Protein AF-Q6XUU7-F1 (afdb_monomer)

Solvent-accessible surface area (backbone atoms only — not comparable to full-atom values): 10616 Å² total; per-residue (Å²): 113,72,69,61,53,49,52,31,53,51,51,41,51,53,50,50,49,30,77,72,66,34,57,84,73,72,49,63,96,80,58,81,48,71,67,54,47,45,47,76,58,44,48,40,44,94,90,44,80,38,60,42,69,62,40,44,70,66,33,50,70,69,59,21,52,52,49,45,62,58,35,69,44,58,76,96,66,56,86,62,79,78,87,68,52,73,66,57,47,46,52,19,32,38,43,37,53,48,54,53,50,52,34,41,74,69,64,74,36,52,76,66,55,53,50,49,30,53,50,46,44,43,71,72,34,54,45,45,38,46,40,37,39,24,34,43,39,24,40,53,78,74,54,57,79,90,61,39,62,63,54,50,50,55,48,50,58,69,66,48,83,74,53,76,65,60,46,72,74,36,87,63,39,67,61,52,48,66,52,41,49,61,50,49,62,61,40,105

Secondary structure (DSSP, 8-state):
-HHHHHHHHHHHHHHHHHHHH-HHHHS-TT--SHHHHHHHHT--BTTB---HHHHHTT--HHHHHHHHHHHSS-GGG--S---S-HHHHHHHHHHHHHHHHHHHHTTSS-HHHHHHHHHHHHHH-HHHHHHHHHHHHHHHTTS-GGGSHHHHHHHHHHHSPPPHHHHHHSTTHHHHHHHHHHHHHHH-

Sequence (188 aa):
VTRSTLFDVSFLMLTSIVQTYGSDVVLSDRGDSFFEKWVRECMVERNKLKNPRQILALCDDSMVDELLLSLSKPEAAQLKPCTLSWQETCLNLPGVLHHVLIAWEQETLSSADVKSILDNIKRRLFSFSVCATSFLCAYMYSVRETELLKPLNMIQQFLAPLTSEELSSQEYAKERLALSYPIIRKMQ

Organism: Drosophila subobscura (NCBI:txid7241)

InterPro domains:
  IPR021429 Mediator complex, subunit Med24, [PF11277] (2-188)
  IPR021429 Mediator complex, subunit Med24, [PTHR12898] (2-188)

Nearest PDB structures (foldseek):
  7enc-assembly1_x  TM=8.793E-01  e=3.016E-08  Homo sapiens
  7enj-assembly1_X  TM=8.793E-01  e=3.016E-08  Homo sapiens
  2xm1-assembly1_A  TM=2.593E-01  e=8.337E-01  Bacteroides thetaiotaomicron VPI-5482
  2x0h-assembly1_A  TM=2.671E-01  e=1.959E+00  Bacteroides thetaiotaomicron VPI-5482
  8xma-assembly1_A  TM=2.074E-01  e=1.782E+00  Homo sapiens

pLDDT: mean 92.26, std 8.54, range [51.66, 98.56]

Structure (mmCIF, N/CA/C/O backbone):
data_AF-Q6XUU7-F1
#
_entry.id   AF-Q6XUU7-F1
#
loop_
_atom_site.group_PDB
_atom_site.id
_atom_site.type_symbol
_atom_site.label_atom_id
_atom_site.label_alt_id
_atom_site.label_comp_id
_atom_site.label_asym_id
_atom_site.label_entity_id
_atom_site.label_seq_id
_atom_site.pdbx_PDB_ins_code
_atom_site.Cartn_x
_atom_site.Cartn_y
_atom_site.Cartn_z
_atom_site.occupancy
_atom_site.B_iso_or_equiv
_atom_site.auth_seq_id
_atom_site.auth_comp_id
_atom_site.auth_asym_id
_atom_site.auth_atom_id
_atom_site.pdbx_PDB_model_num
ATOM 1 N N . VAL A 1 1 ? 19.294 5.899 6.842 1.00 57.59 1 VAL A N 1
ATOM 2 C CA . VAL A 1 1 ? 18.563 6.946 6.092 1.00 57.59 1 VAL A CA 1
ATOM 3 C C . VAL A 1 1 ? 18.716 6.761 4.580 1.00 57.59 1 VAL A C 1
ATOM 5 O O . VAL A 1 1 ? 17.729 6.477 3.926 1.00 57.59 1 VAL A O 1
ATOM 8 N N . THR A 1 2 ? 19.926 6.742 4.010 1.00 79.50 2 THR A N 1
ATOM 9 C CA . THR A 1 2 ? 20.117 6.670 2.540 1.00 79.50 2 THR A CA 1
ATOM 10 C C . THR A 1 2 ? 19.516 5.430 1.853 1.00 79.50 2 THR A C 1
ATOM 12 O O . THR A 1 2 ? 18.960 5.534 0.764 1.00 79.50 2 THR A O 1
ATOM 15 N N . ARG A 1 3 ? 19.579 4.245 2.482 1.00 86.38 3 ARG A N 1
ATOM 16 C CA . ARG A 1 3 ? 19.067 2.996 1.877 1.00 86.38 3 ARG A CA 1
ATOM 17 C C . ARG A 1 3 ? 17.537 2.959 1.753 1.00 86.38 3 ARG A C 1
ATOM 19 O O . ARG A 1 3 ? 17.043 2.431 0.764 1.00 86.38 3 ARG A O 1
ATOM 26 N N . SER A 1 4 ? 16.806 3.507 2.728 1.00 88.44 4 SER A N 1
ATOM 27 C CA . SER A 1 4 ? 15.335 3.541 2.703 1.00 88.44 4 SER A CA 1
ATOM 28 C C . SER A 1 4 ? 14.829 4.521 1.653 1.00 88.44 4 SER A C 1
ATOM 30 O O . SER A 1 4 ? 13.941 4.178 0.882 1.00 88.44 4 SER A O 1
ATOM 32 N N . THR A 1 5 ? 15.453 5.700 1.559 1.00 90.69 5 THR A N 1
ATOM 33 C CA . THR A 1 5 ? 15.150 6.687 0.513 1.00 90.69 5 THR A CA 1
ATOM 34 C C . THR A 1 5 ? 15.426 6.118 -0.880 1.00 90.69 5 THR A C 1
ATOM 36 O O . THR A 1 5 ? 14.601 6.277 -1.776 1.00 90.69 5 THR A O 1
ATOM 39 N N . LEU A 1 6 ? 16.545 5.403 -1.063 1.00 93.00 6 LEU A N 1
ATOM 40 C CA . LEU A 1 6 ? 16.879 4.766 -2.340 1.00 93.00 6 LEU A CA 1
ATOM 41 C C . LEU A 1 6 ? 15.850 3.705 -2.745 1.00 93.00 6 LEU A C 1
ATOM 43 O O . LEU A 1 6 ? 15.419 3.701 -3.898 1.00 93.00 6 LEU A O 1
ATOM 47 N N . PHE A 1 7 ? 15.450 2.827 -1.818 1.00 94.62 7 PHE A N 1
ATOM 48 C CA . PHE A 1 7 ? 14.381 1.860 -2.076 1.00 94.62 7 PHE A CA 1
ATOM 49 C C . PHE A 1 7 ? 13.093 2.576 -2.487 1.00 94.62 7 PHE A C 1
ATOM 51 O O . PHE A 1 7 ? 12.513 2.233 -3.513 1.00 94.62 7 PHE A O 1
ATOM 58 N N . ASP A 1 8 ? 12.695 3.605 -1.734 1.00 95.06 8 ASP A N 1
ATOM 59 C CA . ASP A 1 8 ? 11.448 4.323 -1.973 1.00 95.06 8 ASP A CA 1
ATOM 60 C C . ASP A 1 8 ? 11.408 4.966 -3.358 1.00 95.06 8 ASP A C 1
ATOM 62 O O . ASP A 1 8 ? 10.506 4.700 -4.147 1.00 95.06 8 ASP A O 1
ATOM 66 N N . VAL A 1 9 ? 12.422 5.768 -3.687 1.00 95.50 9 VAL A N 1
ATOM 67 C CA . VAL A 1 9 ? 12.500 6.462 -4.978 1.00 95.50 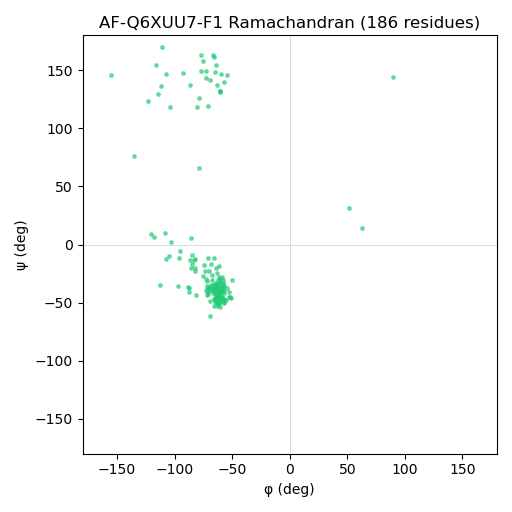9 VAL A CA 1
ATOM 68 C C . VAL A 1 9 ? 12.578 5.459 -6.128 1.00 95.50 9 VAL A C 1
ATOM 70 O O . VAL A 1 9 ? 11.864 5.622 -7.114 1.00 95.50 9 VAL A O 1
ATOM 73 N N . SER A 1 10 ? 13.380 4.397 -5.996 1.00 96.31 10 SER A N 1
ATOM 74 C CA . SER A 1 10 ? 13.508 3.374 -7.044 1.00 96.31 10 SER A CA 1
ATOM 75 C C . SER A 1 10 ? 12.181 2.658 -7.290 1.00 96.31 10 SER A C 1
ATOM 77 O O . SER A 1 10 ? 11.767 2.501 -8.437 1.00 96.31 10 SER A O 1
ATOM 79 N N . PHE A 1 11 ? 11.479 2.276 -6.220 1.00 97.81 11 PHE A N 1
ATOM 80 C CA . PHE A 1 11 ? 10.174 1.629 -6.310 1.00 97.81 11 PHE A CA 1
ATOM 81 C C . PHE A 1 11 ? 9.137 2.544 -6.973 1.00 97.81 11 PHE A C 1
ATOM 83 O O . PHE A 1 11 ? 8.420 2.117 -7.881 1.00 97.81 11 PHE A O 1
ATOM 90 N N . LEU A 1 12 ? 9.073 3.814 -6.560 1.00 97.75 12 LEU A N 1
ATOM 91 C CA . LEU A 1 12 ? 8.154 4.800 -7.135 1.00 97.75 12 LEU A CA 1
ATOM 92 C C . LEU A 1 12 ? 8.452 5.052 -8.618 1.00 97.75 12 LEU A C 1
ATOM 94 O O . LEU A 1 12 ? 7.533 5.063 -9.435 1.00 97.75 12 LEU A O 1
ATOM 98 N N . MET A 1 13 ? 9.725 5.206 -8.987 1.00 97.81 13 MET A N 1
ATOM 99 C CA . MET A 1 13 ? 10.126 5.395 -10.381 1.00 97.81 13 MET A CA 1
ATOM 100 C C . MET A 1 13 ? 9.742 4.197 -11.248 1.00 97.81 13 MET A C 1
ATOM 102 O O . MET A 1 13 ? 9.105 4.384 -12.284 1.00 97.81 13 MET A O 1
ATOM 106 N N . LEU A 1 14 ? 10.071 2.976 -10.819 1.00 97.38 14 LEU A N 1
ATOM 107 C CA . LEU A 1 14 ? 9.719 1.764 -11.560 1.00 97.38 14 LEU A CA 1
ATOM 108 C C . LEU A 1 14 ? 8.199 1.607 -11.688 1.00 97.38 14 LEU A C 1
ATOM 110 O O . LEU A 1 14 ? 7.707 1.315 -12.775 1.00 97.38 14 LEU A O 1
ATOM 114 N N . THR A 1 15 ? 7.442 1.879 -10.620 1.00 97.62 15 THR A N 1
ATOM 115 C CA . THR A 1 15 ? 5.971 1.834 -10.660 1.00 97.62 15 THR A CA 1
ATOM 116 C C . THR A 1 15 ? 5.413 2.851 -11.656 1.00 97.62 15 THR A C 1
ATOM 118 O O . THR A 1 15 ? 4.537 2.519 -12.451 1.00 97.62 15 THR A O 1
ATOM 121 N N . SER A 1 16 ? 5.946 4.076 -11.672 1.00 96.69 16 SER A N 1
ATOM 122 C CA . SER A 1 16 ? 5.544 5.119 -12.625 1.00 96.69 16 SER A CA 1
ATOM 123 C C . SER A 1 16 ? 5.835 4.725 -14.080 1.00 96.69 16 SER A C 1
ATOM 125 O O . SER A 1 16 ? 4.999 4.944 -14.962 1.00 96.69 16 SER A O 1
ATOM 127 N N . ILE A 1 17 ? 6.988 4.094 -14.335 1.00 96.88 17 ILE A N 1
ATOM 128 C CA . ILE A 1 17 ? 7.360 3.562 -15.655 1.00 96.88 17 ILE A CA 1
ATOM 129 C C . ILE A 1 17 ? 6.363 2.478 -16.081 1.00 96.88 17 ILE A C 1
ATOM 131 O O . ILE A 1 17 ? 5.788 2.579 -17.164 1.00 96.88 17 ILE A O 1
ATOM 135 N N . VAL A 1 18 ? 6.083 1.497 -15.216 1.00 96.25 18 VAL A N 1
ATOM 136 C CA . VAL A 1 18 ? 5.101 0.434 -15.490 1.00 96.25 18 VAL A CA 1
ATOM 137 C C . VAL A 1 18 ? 3.714 1.011 -15.767 1.00 96.25 18 VAL A C 1
ATOM 139 O O . VAL A 1 18 ? 3.097 0.642 -16.757 1.00 96.25 18 VAL A O 1
ATOM 142 N N . GLN A 1 19 ? 3.228 1.969 -14.973 1.00 94.00 19 GLN A N 1
ATOM 143 C CA . GLN A 1 19 ? 1.925 2.600 -15.231 1.00 94.00 19 GLN A CA 1
ATOM 144 C C . GLN A 1 19 ? 1.862 3.373 -16.550 1.00 94.00 19 GLN A C 1
ATOM 146 O O . GLN A 1 19 ? 0.772 3.636 -17.057 1.00 94.00 19 GLN A O 1
ATOM 151 N N . THR A 1 20 ? 3.007 3.826 -17.056 1.00 94.38 20 THR A N 1
ATOM 152 C CA . THR A 1 20 ? 3.077 4.642 -18.270 1.00 94.38 20 THR A CA 1
ATOM 153 C C . THR A 1 20 ? 3.163 3.776 -19.521 1.00 94.38 20 THR A C 1
ATOM 155 O O . THR A 1 20 ? 2.501 4.086 -20.508 1.00 94.38 20 THR A O 1
ATOM 158 N N . TYR A 1 21 ? 3.939 2.691 -19.477 1.00 94.75 21 TYR A N 1
ATOM 159 C CA . TYR A 1 21 ? 4.209 1.849 -20.648 1.00 94.75 21 TYR A CA 1
ATOM 160 C C . TYR A 1 21 ? 3.505 0.484 -20.617 1.00 94.75 21 TYR A C 1
ATOM 162 O O . TYR A 1 21 ? 3.425 -0.177 -21.648 1.00 94.75 21 TYR A O 1
ATOM 170 N N . GLY A 1 22 ? 2.954 0.084 -19.471 1.00 93.88 22 GLY A N 1
ATOM 171 C CA . GLY A 1 22 ? 2.312 -1.209 -19.251 1.00 93.88 22 GLY A CA 1
ATOM 172 C C . GLY A 1 22 ? 3.287 -2.285 -18.774 1.00 93.88 22 GLY A C 1
ATOM 173 O O . GLY A 1 22 ? 4.445 -2.343 -19.194 1.00 93.88 22 GLY A O 1
ATOM 174 N N . SER A 1 23 ? 2.801 -3.169 -17.900 1.00 94.31 23 SER A N 1
ATOM 175 C CA . SER A 1 23 ? 3.603 -4.261 -17.329 1.00 94.31 23 SER A CA 1
ATOM 176 C C . SER A 1 23 ? 4.184 -5.223 -18.372 1.00 94.31 23 SER A C 1
ATOM 178 O O . SER A 1 23 ? 5.337 -5.616 -18.228 1.00 94.31 23 SER A O 1
ATOM 180 N N . ASP A 1 24 ? 3.459 -5.535 -19.450 1.00 92.62 24 ASP A N 1
ATOM 181 C CA . ASP A 1 24 ? 3.929 -6.479 -20.486 1.00 92.62 24 ASP A CA 1
ATOM 182 C C . ASP A 1 24 ? 5.091 -5.922 -21.323 1.00 92.62 24 ASP A C 1
ATOM 184 O O . ASP A 1 24 ? 5.838 -6.676 -21.935 1.00 92.62 24 ASP A O 1
ATOM 188 N N . VAL A 1 25 ? 5.229 -4.593 -21.383 1.00 93.88 25 VAL A N 1
ATOM 189 C CA . VAL A 1 25 ? 6.298 -3.924 -22.140 1.00 93.88 25 VAL A CA 1
ATOM 190 C C . VAL A 1 25 ? 7.551 -3.770 -21.283 1.00 93.88 25 VAL A C 1
ATOM 192 O O . VAL A 1 25 ? 8.668 -3.861 -21.786 1.00 93.88 25 VAL A O 1
ATOM 195 N N . VAL A 1 26 ? 7.366 -3.485 -19.992 1.00 94.56 26 VAL A N 1
ATOM 196 C CA . VAL A 1 26 ? 8.465 -3.142 -19.081 1.00 94.56 26 VAL A CA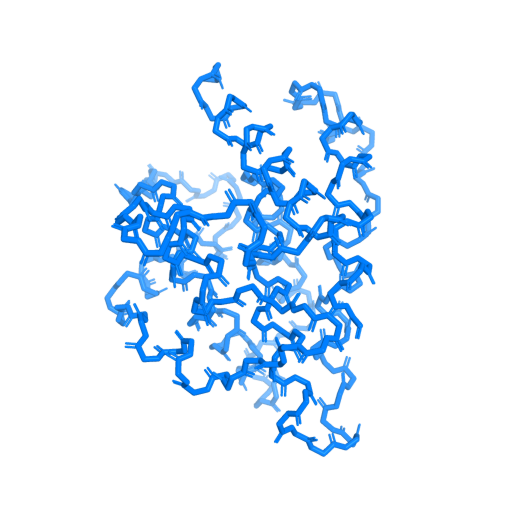 1
ATOM 197 C C . VAL A 1 26 ? 9.072 -4.381 -18.429 1.00 94.56 26 VAL A C 1
ATOM 199 O O . VAL A 1 26 ? 10.280 -4.406 -18.195 1.00 94.56 26 VAL A O 1
ATOM 202 N N . LEU A 1 27 ? 8.257 -5.384 -18.093 1.00 94.25 27 LEU A N 1
ATOM 203 C CA . LEU A 1 27 ? 8.712 -6.547 -17.336 1.00 94.25 27 LEU A CA 1
ATOM 204 C C . LEU A 1 27 ? 9.142 -7.686 -18.259 1.00 94.25 27 LEU A C 1
ATOM 206 O O . LEU A 1 27 ? 8.567 -7.905 -19.319 1.00 94.25 27 LEU A O 1
ATOM 210 N N . SER A 1 28 ? 10.128 -8.461 -17.810 1.00 91.00 28 SER A N 1
ATOM 211 C CA . SER A 1 28 ? 10.484 -9.717 -18.471 1.00 91.00 28 SER A CA 1
ATOM 212 C C . SER A 1 28 ? 9.411 -10.769 -18.202 1.00 91.00 28 SER A C 1
ATOM 214 O O . SER A 1 28 ? 8.943 -10.872 -17.071 1.00 91.00 28 SER A O 1
ATOM 216 N N . ASP A 1 29 ? 9.085 -11.630 -19.169 1.00 83.44 29 ASP A N 1
ATOM 217 C CA . ASP A 1 29 ? 8.156 -12.757 -18.959 1.00 83.44 29 ASP A CA 1
ATOM 218 C C . ASP A 1 29 ? 8.615 -13.703 -17.837 1.00 83.44 29 ASP A C 1
ATOM 220 O O . ASP A 1 29 ? 7.805 -14.317 -17.145 1.00 83.44 29 ASP A O 1
ATOM 224 N N . ARG A 1 30 ? 9.936 -13.820 -17.641 1.00 84.75 30 ARG A N 1
ATOM 225 C CA . ARG A 1 30 ? 10.563 -14.728 -16.663 1.00 84.75 30 ARG A CA 1
ATOM 226 C C . ARG A 1 30 ? 11.176 -14.012 -15.466 1.00 84.75 30 ARG A C 1
ATOM 228 O O . ARG A 1 30 ? 11.905 -14.632 -14.700 1.00 84.75 30 ARG A O 1
ATOM 235 N N . GLY A 1 31 ? 10.910 -12.718 -15.320 1.00 86.25 31 GLY A N 1
ATOM 236 C CA . GLY A 1 31 ? 11.410 -11.944 -14.194 1.00 86.25 31 GLY A CA 1
ATOM 237 C C . GLY A 1 31 ? 10.904 -12.485 -12.857 1.00 86.25 31 GLY A C 1
ATOM 238 O O . GLY A 1 31 ? 9.704 -12.749 -12.716 1.00 86.25 31 GLY A O 1
ATOM 239 N N . ASP A 1 32 ? 11.803 -12.681 -11.897 1.00 89.25 32 ASP A N 1
ATOM 240 C CA . ASP A 1 32 ? 11.522 -13.268 -10.584 1.00 89.25 32 ASP A CA 1
ATOM 241 C C . ASP A 1 32 ? 11.807 -12.309 -9.419 1.00 89.25 32 ASP A C 1
ATOM 243 O O . ASP A 1 32 ? 11.686 -12.697 -8.246 1.00 89.25 32 ASP A O 1
ATOM 247 N N . SER A 1 33 ? 12.130 -11.052 -9.736 1.00 94.56 33 SER A N 1
ATOM 248 C CA . SER A 1 33 ? 12.399 -10.024 -8.741 1.00 94.56 33 SER A CA 1
ATOM 249 C C . SER A 1 33 ? 11.156 -9.724 -7.899 1.00 94.56 33 SER A C 1
ATOM 251 O O . SER A 1 33 ? 10.014 -9.892 -8.337 1.00 94.56 33 SER A O 1
ATOM 253 N N . PHE A 1 34 ? 11.374 -9.237 -6.674 1.00 94.94 34 PHE A N 1
ATOM 254 C CA . PHE A 1 34 ? 10.288 -8.776 -5.801 1.00 94.94 34 PHE A CA 1
ATOM 255 C C . PHE A 1 34 ? 9.369 -7.776 -6.519 1.00 94.94 34 PHE A C 1
ATOM 257 O O . PHE A 1 34 ? 8.150 -7.912 -6.452 1.00 94.94 34 PHE A O 1
ATOM 264 N N . PHE A 1 35 ? 9.948 -6.795 -7.220 1.00 96.94 35 PHE A N 1
ATOM 265 C CA . PHE A 1 35 ? 9.173 -5.752 -7.885 1.00 96.94 35 PHE A CA 1
ATOM 266 C C . PHE A 1 35 ? 8.297 -6.331 -9.000 1.00 96.94 35 PHE A C 1
ATOM 268 O O . PHE A 1 35 ? 7.109 -6.034 -9.054 1.00 96.94 35 PHE A O 1
ATOM 275 N N . GLU A 1 36 ? 8.848 -7.207 -9.842 1.00 95.62 36 GLU A N 1
ATOM 276 C CA . GLU A 1 36 ? 8.087 -7.856 -10.915 1.00 95.62 36 GLU A CA 1
ATOM 277 C C . GLU A 1 36 ? 6.935 -8.700 -10.372 1.00 95.62 36 GLU A C 1
ATOM 279 O O . GLU A 1 36 ? 5.818 -8.607 -10.879 1.00 95.62 36 GLU A O 1
ATOM 284 N N . LYS A 1 37 ? 7.176 -9.473 -9.307 1.00 94.69 37 LYS A N 1
ATOM 285 C CA . LYS A 1 37 ? 6.123 -10.239 -8.625 1.00 94.69 37 LYS A CA 1
ATOM 286 C C . LYS A 1 37 ? 5.043 -9.319 -8.063 1.00 94.69 37 LYS A C 1
ATOM 288 O O . LYS A 1 37 ? 3.865 -9.540 -8.318 1.00 94.69 37 LYS A O 1
ATOM 293 N N . TRP A 1 38 ? 5.428 -8.252 -7.365 1.00 96.94 38 TRP A N 1
ATOM 294 C CA . TRP A 1 38 ? 4.467 -7.290 -6.828 1.00 96.94 38 TRP A CA 1
ATOM 295 C C . TRP A 1 38 ? 3.635 -6.625 -7.937 1.00 96.94 38 TRP A C 1
ATOM 297 O O . TRP A 1 38 ? 2.424 -6.487 -7.790 1.00 96.94 38 TRP A O 1
ATOM 307 N N . VAL A 1 39 ? 4.235 -6.274 -9.078 1.00 96.44 39 VAL A N 1
ATOM 308 C CA . VAL A 1 39 ? 3.482 -5.724 -10.215 1.00 96.44 39 VAL A CA 1
ATOM 309 C C . VAL A 1 39 ? 2.491 -6.747 -10.774 1.00 96.44 39 VAL A C 1
ATOM 311 O O . VAL A 1 39 ? 1.315 -6.435 -10.965 1.00 96.44 39 VAL A O 1
ATOM 314 N N . ARG A 1 40 ? 2.942 -7.981 -11.029 1.00 93.88 40 ARG A N 1
ATOM 315 C CA . ARG A 1 40 ? 2.087 -9.015 -11.626 1.00 93.88 40 ARG A CA 1
ATOM 316 C C . ARG A 1 40 ? 0.930 -9.411 -10.723 1.00 93.88 40 ARG A C 1
ATOM 318 O O . ARG A 1 40 ? -0.165 -9.620 -11.237 1.00 93.88 40 ARG A O 1
ATOM 325 N N . GLU A 1 41 ? 1.142 -9.467 -9.417 1.00 94.75 41 GLU A N 1
ATOM 326 C CA . GLU A 1 41 ? 0.125 -9.976 -8.500 1.00 94.75 41 GLU A CA 1
ATOM 327 C C . GLU A 1 41 ? -0.709 -8.869 -7.840 1.00 94.75 41 GLU A C 1
ATOM 329 O O . GLU A 1 41 ? -1.914 -9.030 -7.654 1.00 94.75 41 GLU A O 1
ATOM 334 N N . CYS A 1 42 ? -0.103 -7.720 -7.522 1.00 96.19 42 CYS A N 1
ATOM 335 C CA . CYS A 1 42 ? -0.723 -6.711 -6.660 1.00 96.19 42 CYS A CA 1
ATOM 336 C C . CYS A 1 42 ? -1.081 -5.413 -7.384 1.00 96.19 42 CYS A C 1
ATOM 338 O O . CYS A 1 42 ? -2.071 -4.783 -7.013 1.00 96.19 42 CYS A O 1
ATOM 340 N N . MET A 1 43 ? -0.287 -4.983 -8.370 1.00 95.81 43 MET A N 1
ATOM 341 C CA . MET A 1 43 ? -0.439 -3.668 -8.999 1.00 95.81 43 MET A CA 1
ATOM 342 C C . MET A 1 43 ? -1.690 -3.590 -9.881 1.00 95.81 43 MET A C 1
ATOM 344 O O . MET A 1 43 ? -1.810 -4.313 -10.869 1.00 95.81 43 MET A O 1
ATOM 348 N N . VAL A 1 44 ? -2.611 -2.683 -9.548 1.00 93.81 44 VAL A N 1
ATOM 349 C CA . VAL A 1 44 ? -3.795 -2.415 -10.376 1.00 93.81 44 VAL A CA 1
ATOM 350 C C . VAL A 1 44 ? -3.409 -1.529 -11.560 1.00 93.81 44 VAL A C 1
ATOM 352 O O . VAL A 1 44 ? -2.852 -0.442 -11.392 1.00 93.81 44 VAL A O 1
ATOM 355 N N . GLU A 1 45 ? -3.733 -1.989 -12.768 1.00 91.12 45 GLU A N 1
ATOM 356 C CA . GLU A 1 45 ? -3.616 -1.215 -14.008 1.00 91.12 45 GLU A CA 1
ATOM 357 C C . GLU A 1 45 ? -5.012 -1.001 -14.613 1.00 91.12 45 GLU A C 1
ATOM 359 O O . GLU A 1 45 ? -5.906 -1.829 -14.432 1.00 91.12 45 GLU A O 1
ATOM 364 N N . ARG A 1 46 ? -5.192 0.072 -15.399 1.00 78.94 46 ARG A N 1
ATOM 365 C CA . ARG A 1 46 ? -6.495 0.512 -15.947 1.00 78.94 46 ARG A CA 1
ATOM 366 C C . ARG A 1 46 ? -7.316 -0.587 -16.642 1.00 78.94 46 ARG A C 1
ATOM 368 O O . ARG A 1 46 ? -8.537 -0.528 -16.626 1.00 78.94 46 ARG A O 1
ATOM 375 N N . ASN A 1 47 ? -6.652 -1.578 -17.238 1.00 80.44 47 ASN A N 1
ATOM 376 C CA . ASN A 1 47 ? -7.289 -2.698 -17.941 1.00 80.44 47 ASN A CA 1
ATOM 377 C C . ASN A 1 47 ? -6.935 -4.071 -17.341 1.00 80.44 47 ASN A C 1
ATOM 379 O O . ASN A 1 47 ? -7.234 -5.099 -17.943 1.00 80.44 47 ASN A O 1
ATOM 383 N N . LYS A 1 48 ? -6.264 -4.104 -16.184 1.00 88.94 48 LYS A N 1
ATOM 384 C CA . LYS A 1 48 ? -5.838 -5.335 -15.506 1.00 88.94 48 LYS A CA 1
ATOM 385 C C . LYS A 1 48 ? -6.155 -5.227 -14.020 1.00 88.94 48 LYS A C 1
ATOM 387 O O . LYS A 1 48 ? -5.281 -4.975 -13.189 1.00 88.94 48 LYS A O 1
ATOM 392 N N . LEU A 1 49 ? -7.435 -5.402 -13.706 1.00 87.81 49 LEU A N 1
ATOM 393 C CA . LEU A 1 49 ? -7.893 -5.474 -12.324 1.00 87.81 49 LEU A CA 1
ATOM 394 C C . LEU A 1 49 ? -7.310 -6.713 -11.639 1.00 87.81 49 LEU A C 1
ATOM 396 O O . LEU A 1 49 ? -7.092 -7.749 -12.271 1.00 87.81 49 LEU A O 1
ATOM 400 N N . LYS A 1 50 ? -7.071 -6.600 -10.334 1.00 94.44 50 LYS A N 1
ATOM 401 C CA . LYS A 1 50 ? -6.581 -7.696 -9.496 1.00 94.44 50 LYS A CA 1
ATOM 402 C C . LYS A 1 50 ? -7.696 -8.193 -8.594 1.00 94.44 50 LYS A C 1
ATOM 404 O O . LYS A 1 50 ? -8.534 -7.414 -8.147 1.00 94.44 50 LYS A O 1
ATOM 409 N N . ASN A 1 51 ? -7.698 -9.492 -8.313 1.00 94.44 51 ASN A N 1
ATOM 410 C CA . ASN A 1 51 ? -8.612 -10.049 -7.330 1.00 94.44 51 ASN A CA 1
ATOM 41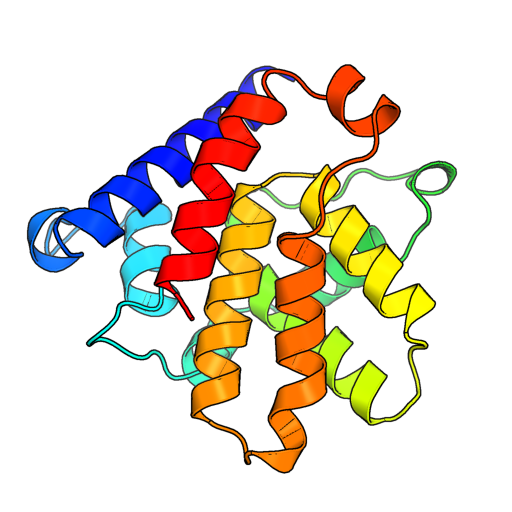1 C C . ASN A 1 51 ? -8.038 -9.801 -5.923 1.00 94.44 51 ASN A C 1
ATOM 413 O O . ASN A 1 51 ? -6.975 -10.340 -5.607 1.00 94.44 51 ASN A O 1
ATOM 417 N N . PRO A 1 52 ? -8.722 -9.048 -5.048 1.00 96.50 52 PRO A N 1
ATOM 418 C CA . PRO A 1 52 ? -8.211 -8.748 -3.712 1.00 96.50 52 PRO A CA 1
ATOM 419 C C . PRO A 1 52 ? -7.986 -1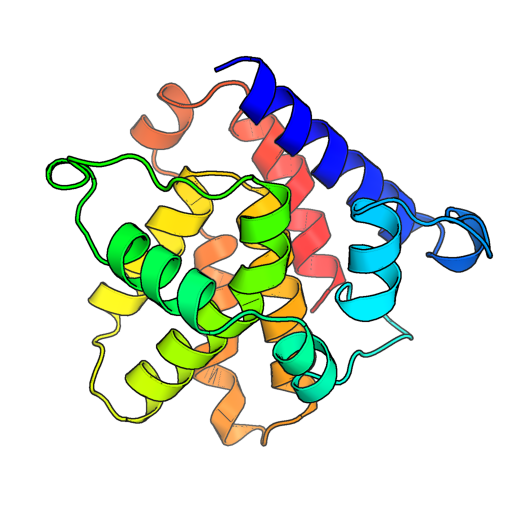0.008 -2.867 1.00 96.50 52 PRO A C 1
ATOM 421 O O . PRO A 1 52 ? -7.061 -10.034 -2.065 1.00 96.50 52 PRO A O 1
ATOM 424 N N . ARG A 1 53 ? -8.753 -11.088 -3.083 1.00 96.56 53 ARG A N 1
ATOM 425 C CA . ARG A 1 53 ? -8.528 -12.367 -2.387 1.00 96.56 53 ARG A CA 1
ATOM 426 C C . ARG A 1 53 ? -7.214 -13.027 -2.797 1.00 96.56 53 ARG A C 1
ATOM 428 O O . ARG A 1 53 ? -6.578 -13.656 -1.963 1.00 96.56 53 ARG A O 1
ATOM 435 N N . GLN A 1 54 ? -6.805 -12.882 -4.060 1.00 96.62 54 GLN A N 1
ATOM 436 C CA . GLN A 1 54 ? -5.514 -13.393 -4.530 1.00 96.62 54 GLN A CA 1
ATOM 437 C C . GLN A 1 54 ? -4.360 -12.583 -3.939 1.00 96.62 54 GLN A C 1
ATOM 439 O O . GLN A 1 54 ? -3.382 -13.176 -3.506 1.00 96.62 54 GLN A O 1
ATOM 444 N N . ILE A 1 55 ? -4.509 -11.257 -3.838 1.00 97.62 55 ILE A N 1
ATOM 445 C CA . ILE A 1 55 ? -3.525 -10.401 -3.161 1.00 97.62 55 ILE A CA 1
ATOM 446 C C . ILE A 1 55 ? -3.388 -10.804 -1.685 1.00 97.62 55 ILE A C 1
ATOM 448 O O . ILE A 1 55 ? -2.276 -10.951 -1.187 1.00 97.62 55 ILE A O 1
ATOM 452 N N . LEU A 1 56 ? -4.508 -11.020 -0.986 1.00 98.06 56 LEU A N 1
ATOM 453 C CA . LEU A 1 56 ? -4.499 -11.431 0.422 1.00 98.06 56 LEU A CA 1
ATOM 454 C C . LEU A 1 56 ? -3.861 -12.807 0.635 1.00 98.06 56 LEU A C 1
ATOM 456 O O . LEU A 1 56 ? -3.184 -13.001 1.635 1.00 98.06 56 LEU A O 1
ATOM 460 N N . ALA A 1 57 ? -4.005 -13.733 -0.316 1.00 97.38 57 ALA A N 1
ATOM 461 C CA . ALA A 1 57 ? -3.378 -15.053 -0.242 1.00 97.38 57 ALA A CA 1
ATOM 462 C C . ALA A 1 57 ? -1.836 -15.021 -0.306 1.00 97.38 57 ALA A C 1
ATOM 464 O O . ALA A 1 57 ? -1.202 -16.041 -0.051 1.00 97.38 57 ALA A O 1
ATOM 465 N N . LEU A 1 58 ? -1.232 -13.878 -0.657 1.00 96.12 58 LEU A N 1
ATOM 466 C CA . LEU A 1 58 ? 0.220 -13.673 -0.621 1.00 96.12 58 LEU A CA 1
ATOM 467 C C . LEU A 1 58 ? 0.727 -13.198 0.744 1.00 96.12 58 LEU A C 1
ATOM 469 O O . LEU A 1 58 ? 1.939 -13.165 0.954 1.00 96.12 58 LEU A O 1
ATOM 473 N N . CYS A 1 59 ? -0.175 -12.768 1.628 1.00 97.50 59 CYS A N 1
ATOM 474 C CA . CYS A 1 59 ? 0.184 -12.276 2.949 1.00 97.50 59 CYS A CA 1
ATOM 475 C C . CYS A 1 59 ? 0.508 -13.442 3.892 1.00 97.50 59 CYS A C 1
ATOM 477 O O . CYS A 1 59 ? -0.057 -14.529 3.785 1.00 97.50 59 CYS A O 1
ATOM 479 N N . ASP A 1 60 ? 1.400 -13.179 4.838 1.00 97.62 60 ASP A N 1
ATOM 480 C CA . ASP A 1 60 ? 1.703 -14.031 5.978 1.00 97.62 60 ASP A CA 1
ATOM 481 C C . ASP A 1 60 ? 1.050 -13.433 7.230 1.00 97.62 60 ASP A C 1
ATOM 483 O O . ASP A 1 60 ? 1.369 -12.310 7.635 1.00 97.62 60 ASP A O 1
ATOM 487 N N . ASP A 1 61 ? 0.138 -14.183 7.849 1.00 96.75 61 ASP A N 1
ATOM 488 C CA . ASP A 1 61 ? -0.654 -13.709 8.989 1.00 96.75 61 ASP A CA 1
ATOM 489 C C . ASP A 1 61 ? 0.225 -13.257 10.169 1.00 96.75 61 ASP A C 1
ATOM 491 O O . ASP A 1 61 ? -0.070 -12.253 10.818 1.00 96.75 61 ASP A O 1
ATOM 495 N N . SER A 1 62 ? 1.357 -13.930 10.412 1.00 95.75 62 SER A N 1
ATOM 496 C CA . SER A 1 62 ? 2.262 -13.567 11.509 1.00 95.75 62 SER A CA 1
ATOM 497 C C . SER A 1 62 ? 2.968 -12.232 11.255 1.00 95.75 62 SER A C 1
ATOM 499 O O . SER A 1 62 ? 3.122 -11.417 12.170 1.00 95.75 62 SER A O 1
ATOM 501 N N . MET A 1 63 ? 3.336 -11.965 9.998 1.00 96.50 63 MET A N 1
ATOM 502 C CA . MET A 1 63 ? 3.919 -10.687 9.586 1.00 96.50 63 MET A CA 1
ATOM 503 C C . MET A 1 63 ? 2.879 -9.564 9.596 1.00 96.50 63 MET A C 1
ATOM 505 O O . MET A 1 63 ? 3.198 -8.434 9.973 1.00 96.50 63 MET A O 1
ATOM 509 N N . VAL A 1 64 ? 1.635 -9.858 9.206 1.00 97.25 64 VAL A N 1
ATOM 510 C CA . VAL A 1 64 ? 0.515 -8.908 9.281 1.00 97.25 64 VAL A CA 1
ATOM 511 C C . VAL A 1 64 ? 0.270 -8.482 10.729 1.00 97.25 64 VAL A C 1
ATOM 513 O O . VAL A 1 64 ? 0.173 -7.281 10.994 1.00 97.25 64 VAL A O 1
ATOM 516 N N . ASP A 1 65 ? 0.252 -9.425 11.671 1.00 94.75 65 ASP A N 1
ATOM 517 C CA . ASP A 1 65 ? 0.082 -9.135 13.097 1.00 94.75 65 ASP A CA 1
ATOM 518 C C . ASP A 1 65 ? 1.252 -8.315 13.670 1.00 94.75 65 ASP A C 1
ATOM 520 O O . ASP A 1 65 ? 1.030 -7.334 14.394 1.00 94.75 65 ASP A O 1
ATOM 524 N N . GLU A 1 66 ? 2.502 -8.641 13.309 1.00 93.62 66 GLU A N 1
ATOM 525 C CA . GLU A 1 66 ? 3.675 -7.838 13.693 1.00 93.62 66 GLU A CA 1
ATOM 526 C C . GLU A 1 66 ? 3.564 -6.400 13.158 1.00 93.62 66 GLU A C 1
ATOM 528 O O . GLU A 1 66 ? 3.792 -5.432 13.900 1.00 93.62 66 GLU A O 1
ATOM 533 N N . LEU A 1 67 ? 3.181 -6.236 11.885 1.00 94.38 67 LEU A N 1
ATOM 534 C CA . LEU A 1 67 ? 3.001 -4.924 11.262 1.00 94.38 67 LEU A CA 1
ATOM 535 C C . LEU A 1 67 ? 1.880 -4.132 11.925 1.00 94.38 67 LEU A C 1
ATOM 537 O O . LEU A 1 67 ? 2.091 -2.962 12.239 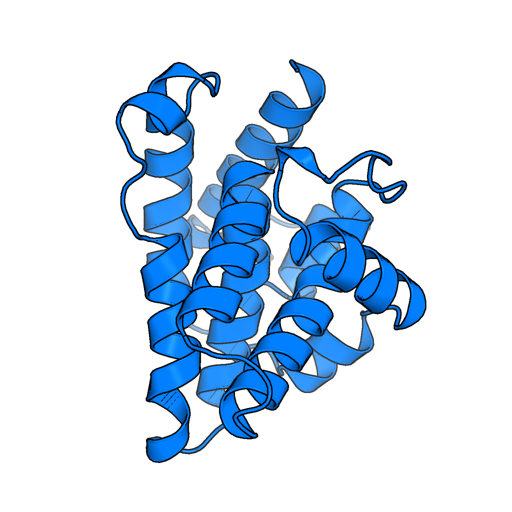1.00 94.38 67 LEU A O 1
ATOM 541 N N . LEU A 1 68 ? 0.720 -4.743 12.174 1.00 94.50 68 LEU A N 1
ATOM 542 C CA . LEU A 1 68 ? -0.407 -4.097 12.850 1.00 94.50 68 LEU A CA 1
ATOM 543 C C . LEU A 1 68 ? -0.010 -3.605 14.239 1.00 94.50 68 LEU A C 1
ATOM 545 O O . LEU A 1 68 ? -0.254 -2.442 14.573 1.00 94.50 68 LEU A O 1
ATOM 549 N N . LEU A 1 69 ? 0.666 -4.442 15.030 1.00 91.88 69 LEU A N 1
ATOM 550 C CA . LEU A 1 69 ? 1.150 -4.062 16.357 1.00 91.88 69 LEU A CA 1
ATOM 551 C C . LEU A 1 69 ? 2.155 -2.903 16.285 1.00 91.88 69 LEU A C 1
ATOM 553 O O . LEU A 1 69 ? 2.175 -2.032 17.157 1.00 91.88 69 LEU A O 1
ATOM 557 N N . SER A 1 70 ? 3.003 -2.895 15.256 1.00 91.00 70 SER A N 1
ATOM 558 C CA . SER A 1 70 ? 4.003 -1.854 15.029 1.00 91.00 70 SER A CA 1
ATOM 559 C C . SER A 1 70 ? 3.375 -0.530 14.572 1.00 91.00 70 SER A C 1
ATOM 561 O O . SER A 1 70 ? 3.784 0.536 15.029 1.00 91.00 70 SER A O 1
ATOM 563 N N . LEU A 1 71 ? 2.371 -0.590 13.695 1.00 92.31 71 LEU A N 1
ATOM 564 C CA . LEU A 1 71 ? 1.698 0.564 13.095 1.00 92.31 71 LEU A CA 1
ATOM 565 C C . LEU A 1 71 ? 0.607 1.164 13.986 1.00 92.31 71 LEU A C 1
ATOM 567 O O . LEU A 1 71 ? 0.257 2.323 13.796 1.00 92.31 71 LEU A O 1
ATOM 571 N N . SER A 1 72 ? 0.084 0.419 14.957 1.00 89.44 72 SER A N 1
ATOM 572 C CA . SER A 1 72 ? -0.941 0.923 15.884 1.00 89.44 72 SER A CA 1
ATOM 573 C C . SER A 1 72 ? -0.354 1.723 17.053 1.00 89.44 72 SER A C 1
ATOM 575 O O . SER A 1 72 ? -1.082 2.398 17.776 1.00 89.44 72 SER A O 1
ATOM 577 N N . LYS A 1 73 ? 0.968 1.665 17.268 1.00 82.12 73 LYS A N 1
ATOM 578 C CA . LYS A 1 73 ? 1.635 2.385 18.360 1.00 82.12 73 LYS A CA 1
ATOM 579 C C . LYS A 1 73 ? 1.995 3.818 17.947 1.00 82.12 73 LYS A C 1
ATOM 581 O O . LYS A 1 73 ? 2.557 4.001 16.861 1.00 82.12 73 LYS A O 1
ATOM 586 N N . PRO A 1 74 ? 1.775 4.819 18.824 1.00 71.12 74 PRO A N 1
ATOM 587 C CA . PRO A 1 74 ? 2.322 6.161 18.638 1.00 71.12 74 PRO A CA 1
ATOM 588 C C . PRO A 1 74 ? 3.842 6.103 18.457 1.00 71.12 74 PRO A C 1
ATOM 590 O O . PRO A 1 74 ? 4.501 5.275 19.083 1.00 71.12 74 PRO A O 1
ATOM 593 N N . GLU A 1 75 ? 4.403 6.992 17.638 1.00 64.25 75 GLU A N 1
ATOM 594 C CA . GLU A 1 75 ? 5.832 7.006 17.285 1.00 64.25 75 GLU A CA 1
ATOM 595 C C . GLU A 1 75 ? 6.754 6.978 18.515 1.00 64.25 75 GLU A C 1
ATOM 597 O O . GLU A 1 75 ? 7.657 6.149 18.595 1.00 64.25 75 GLU A O 1
ATOM 602 N N . ALA A 1 76 ? 6.446 7.786 19.534 1.00 59.81 76 ALA A N 1
ATOM 603 C CA . ALA A 1 76 ? 7.195 7.839 20.792 1.00 59.81 76 ALA A CA 1
ATOM 604 C C . ALA A 1 76 ? 7.202 6.510 21.583 1.00 59.81 76 ALA A C 1
ATOM 606 O O . ALA A 1 76 ? 8.047 6.313 22.452 1.00 59.81 76 ALA A O 1
ATOM 607 N N . ALA A 1 77 ? 6.272 5.595 21.290 1.00 59.75 77 ALA A N 1
ATOM 608 C CA . ALA A 1 77 ? 6.135 4.289 21.933 1.00 59.75 77 ALA A CA 1
ATOM 609 C C . ALA A 1 77 ? 6.659 3.123 21.067 1.00 59.75 77 ALA A C 1
ATOM 611 O O . ALA A 1 77 ? 6.578 1.960 21.483 1.00 59.75 77 ALA A O 1
ATOM 612 N N . GLN A 1 78 ? 7.216 3.392 19.878 1.00 63.81 78 GLN A N 1
ATOM 613 C CA . GLN A 1 78 ? 7.824 2.378 19.005 1.00 63.81 78 GLN A CA 1
ATOM 614 C C . GLN A 1 78 ? 9.232 2.002 19.502 1.00 63.81 78 GLN A C 1
ATOM 616 O O . GLN A 1 78 ? 10.243 2.236 18.851 1.00 63.81 78 GLN A O 1
ATOM 621 N N . LEU A 1 79 ? 9.297 1.389 20.689 1.00 51.66 79 LEU A N 1
ATOM 622 C CA . LEU A 1 79 ? 10.546 0.996 21.362 1.00 51.66 79 LEU A CA 1
ATOM 623 C C . LEU A 1 79 ? 11.305 -0.143 20.655 1.00 51.66 79 LEU A C 1
ATOM 625 O O . LEU A 1 79 ? 12.480 -0.365 20.942 1.00 51.66 79 LEU A O 1
ATOM 629 N N . LYS A 1 80 ? 10.647 -0.884 19.752 1.00 59.66 80 LYS A N 1
ATOM 630 C CA . LYS A 1 80 ? 11.267 -1.934 18.934 1.00 59.66 80 LYS A CA 1
ATOM 631 C C . LYS A 1 80 ? 11.054 -1.645 17.445 1.00 59.66 80 LYS A C 1
ATOM 633 O O . LYS A 1 80 ? 9.897 -1.545 17.029 1.00 59.66 80 LYS A O 1
ATOM 638 N N . PRO A 1 81 ? 12.134 -1.554 16.647 1.00 63.41 81 PRO A N 1
ATOM 639 C CA . PRO A 1 81 ? 12.034 -1.519 15.194 1.00 63.41 81 PRO A CA 1
ATOM 640 C C . PRO A 1 81 ? 11.304 -2.766 14.685 1.00 63.41 81 PRO A C 1
ATOM 642 O O . PRO A 1 81 ? 11.534 -3.861 15.198 1.00 63.41 81 PRO A O 1
ATOM 645 N N . CYS A 1 82 ? 10.437 -2.599 13.684 1.00 73.00 82 CYS A N 1
ATOM 646 C CA . CYS A 1 82 ? 9.879 -3.734 12.951 1.00 73.00 82 CYS A CA 1
ATOM 647 C C . CYS A 1 82 ? 11.028 -4.509 12.296 1.00 73.00 82 CYS A C 1
ATOM 649 O O . CYS A 1 82 ? 11.922 -3.894 11.708 1.00 73.00 82 CYS A O 1
ATOM 651 N N . THR A 1 83 ? 11.031 -5.833 12.449 1.00 81.94 83 THR A N 1
ATOM 652 C CA . THR A 1 83 ? 12.144 -6.672 11.977 1.00 81.94 83 THR A CA 1
ATOM 653 C C . THR A 1 83 ? 12.044 -7.011 10.493 1.00 81.94 83 THR A C 1
ATOM 655 O O . THR A 1 83 ? 13.029 -7.431 9.887 1.00 81.94 83 THR A O 1
ATOM 658 N N . LEU A 1 84 ? 10.875 -6.757 9.904 1.00 88.25 84 LEU A N 1
ATOM 659 C CA . LEU A 1 84 ? 10.564 -7.038 8.512 1.00 88.25 84 LEU A CA 1
ATOM 660 C C . LEU A 1 84 ? 11.340 -6.137 7.551 1.00 88.25 84 LEU A C 1
ATOM 662 O O . LEU A 1 84 ? 11.507 -4.929 7.753 1.00 88.25 84 LEU A O 1
ATOM 666 N N . SER A 1 85 ? 11.760 -6.729 6.439 1.00 93.31 85 SER A N 1
ATOM 667 C CA . SER A 1 85 ? 12.306 -6.002 5.303 1.00 93.31 85 SER A CA 1
ATOM 668 C C . SER A 1 85 ? 11.236 -5.134 4.628 1.00 93.31 85 SER A C 1
ATOM 670 O O . SER A 1 85 ? 10.026 -5.330 4.781 1.00 93.31 85 SER A O 1
ATOM 672 N N . TRP A 1 86 ? 11.670 -4.170 3.810 1.00 94.38 86 TRP A N 1
ATOM 673 C CA . TRP A 1 86 ? 10.737 -3.356 3.022 1.00 94.38 86 TRP A CA 1
ATOM 674 C C . TRP A 1 86 ? 9.932 -4.191 2.022 1.00 94.38 86 TRP A C 1
ATOM 676 O O . TRP A 1 86 ? 8.782 -3.865 1.757 1.00 94.38 86 TRP A O 1
ATOM 686 N N . GLN A 1 87 ? 10.507 -5.281 1.510 1.00 95.00 87 GLN A N 1
ATOM 687 C CA . GLN A 1 87 ? 9.836 -6.182 0.571 1.00 95.00 87 GLN A CA 1
ATOM 688 C C . GLN A 1 87 ? 8.712 -6.954 1.265 1.00 95.00 87 GLN A C 1
ATOM 690 O O . GLN A 1 87 ? 7.579 -6.947 0.788 1.00 95.00 87 GLN A O 1
ATOM 695 N N . GLU A 1 88 ? 9.004 -7.542 2.429 1.00 96.00 88 GLU A N 1
ATOM 696 C CA . GLU A 1 88 ? 8.004 -8.216 3.268 1.00 96.00 88 GLU A CA 1
ATOM 697 C C . GLU A 1 88 ? 6.919 -7.235 3.714 1.00 96.00 88 GLU A C 1
ATOM 699 O O . GLU A 1 88 ? 5.737 -7.561 3.667 1.00 96.00 88 GLU A O 1
ATOM 704 N N . THR A 1 89 ? 7.293 -6.000 4.063 1.00 96.38 89 THR A N 1
ATOM 705 C CA . THR A 1 89 ? 6.313 -4.964 4.407 1.00 96.38 89 THR A CA 1
ATOM 706 C C . THR A 1 89 ? 5.385 -4.672 3.225 1.00 96.38 89 THR A C 1
ATOM 708 O O . THR A 1 89 ? 4.170 -4.683 3.390 1.00 96.38 89 THR A O 1
ATOM 711 N N . CYS A 1 90 ? 5.924 -4.467 2.017 1.00 97.56 90 CYS A N 1
ATOM 712 C CA . CYS A 1 90 ? 5.116 -4.224 0.819 1.00 97.56 90 CYS A CA 1
ATOM 713 C C . CYS A 1 90 ? 4.135 -5.365 0.512 1.00 97.56 90 CYS A C 1
ATOM 715 O O . CYS A 1 90 ? 3.000 -5.088 0.123 1.00 97.56 90 CYS A O 1
ATOM 717 N N . LEU A 1 91 ? 4.561 -6.623 0.680 1.00 96.88 91 LEU A N 1
ATOM 718 C CA . LEU A 1 91 ? 3.726 -7.801 0.415 1.00 96.88 91 LEU A CA 1
ATOM 719 C C . LEU A 1 91 ? 2.625 -8.005 1.460 1.00 96.88 91 LEU A C 1
ATOM 721 O O . LEU A 1 91 ? 1.556 -8.482 1.102 1.00 96.88 91 LEU A O 1
ATOM 725 N N . ASN A 1 92 ? 2.864 -7.615 2.715 1.00 97.88 92 ASN A N 1
ATOM 726 C CA . ASN A 1 92 ? 1.932 -7.840 3.826 1.00 97.88 92 ASN A CA 1
ATOM 727 C C . ASN A 1 92 ? 1.022 -6.643 4.143 1.00 97.88 92 ASN A C 1
ATOM 729 O O . ASN A 1 92 ? 0.039 -6.782 4.871 1.00 97.88 92 ASN A O 1
ATOM 733 N N . LEU A 1 93 ? 1.291 -5.462 3.575 1.00 98.06 93 LEU A N 1
ATOM 734 C CA . LEU A 1 93 ? 0.399 -4.304 3.694 1.00 98.06 93 LEU A CA 1
ATOM 735 C C . LEU A 1 93 ? -1.060 -4.596 3.291 1.00 98.06 93 LEU A C 1
ATOM 737 O O . LEU A 1 93 ? -1.943 -4.138 4.010 1.00 98.06 93 LEU A O 1
ATOM 741 N N . PRO A 1 94 ? -1.370 -5.358 2.224 1.00 98.44 94 PRO A N 1
ATOM 742 C CA . PRO A 1 94 ? -2.748 -5.732 1.908 1.00 98.44 94 PRO A CA 1
ATOM 743 C C . PRO A 1 94 ? -3.497 -6.373 3.086 1.00 98.44 94 PRO A C 1
ATOM 745 O O . PRO A 1 94 ? -4.616 -5.961 3.387 1.00 98.44 94 PRO A O 1
ATOM 748 N N . GLY A 1 95 ? -2.864 -7.308 3.804 1.00 98.44 95 GLY A N 1
ATOM 749 C CA . GLY A 1 95 ? -3.438 -7.942 4.995 1.00 98.44 95 GLY A CA 1
ATOM 750 C C . GLY A 1 95 ? -3.686 -6.947 6.130 1.00 98.44 95 GLY A C 1
ATOM 751 O O . GLY A 1 95 ? -4.780 -6.909 6.692 1.00 98.44 95 GLY A O 1
ATOM 752 N N . VAL A 1 96 ? -2.721 -6.056 6.392 1.00 98.25 96 VAL A N 1
ATOM 753 C CA . VAL A 1 96 ? -2.869 -4.956 7.365 1.00 98.25 96 VAL A CA 1
ATOM 754 C C . VAL A 1 96 ? -4.074 -4.082 7.014 1.00 98.25 96 VAL A C 1
ATOM 756 O O . VAL A 1 96 ? -4.918 -3.809 7.864 1.00 98.25 96 VAL A O 1
ATOM 759 N N . LEU A 1 97 ? -4.171 -3.646 5.755 1.00 98.44 97 LEU A N 1
ATOM 760 C CA . LEU A 1 97 ? -5.239 -2.768 5.282 1.00 98.44 97 LEU A CA 1
ATOM 761 C C . LEU A 1 97 ? -6.603 -3.457 5.369 1.00 98.44 97 LEU A C 1
ATOM 763 O O . LEU A 1 97 ? -7.575 -2.817 5.761 1.00 98.44 97 LEU A O 1
ATOM 767 N N . HIS A 1 98 ? -6.668 -4.751 5.056 1.00 98.44 98 HIS A N 1
ATOM 768 C CA . HIS A 1 98 ? -7.881 -5.544 5.208 1.00 98.44 98 HIS A CA 1
ATOM 769 C C . HIS A 1 98 ? -8.319 -5.633 6.675 1.00 98.44 98 HIS A C 1
ATOM 771 O O . HIS A 1 98 ? -9.472 -5.341 6.974 1.00 98.44 98 HIS A O 1
ATOM 777 N N . HIS A 1 99 ? -7.409 -5.939 7.605 1.00 98.38 99 HIS A N 1
ATOM 778 C CA . HIS A 1 99 ? -7.728 -5.981 9.038 1.00 98.38 99 HIS A CA 1
ATOM 779 C C . HIS A 1 99 ? -8.213 -4.622 9.555 1.00 98.38 99 HIS A C 1
ATOM 781 O O . HIS A 1 99 ? -9.223 -4.555 10.251 1.00 98.38 99 HIS A O 1
ATOM 787 N N . VAL A 1 100 ? -7.534 -3.534 9.177 1.00 98.38 100 VAL A N 1
ATOM 788 C CA . VAL A 1 100 ? -7.934 -2.168 9.550 1.00 98.38 100 VAL A CA 1
ATOM 789 C C . VAL A 1 100 ? -9.316 -1.830 8.998 1.00 98.38 100 VAL A C 1
ATOM 791 O O . VAL A 1 100 ? -10.136 -1.263 9.718 1.00 98.38 100 VAL A O 1
ATOM 794 N N . LEU A 1 101 ? -9.592 -2.187 7.741 1.00 97.75 101 LEU A N 1
ATOM 795 C CA . LEU A 1 101 ? -10.873 -1.915 7.102 1.00 97.75 101 LEU A CA 1
ATOM 796 C C . LEU A 1 101 ? -12.014 -2.679 7.784 1.00 97.75 101 LEU A C 1
ATOM 798 O O . LEU A 1 101 ? -12.992 -2.053 8.185 1.00 97.75 101 LEU A O 1
ATOM 802 N N . ILE A 1 102 ? -11.856 -3.988 7.999 1.00 97.56 102 ILE A N 1
ATOM 803 C CA . ILE A 1 102 ? -12.855 -4.822 8.685 1.00 97.56 102 ILE A CA 1
ATOM 804 C C . ILE A 1 102 ? -13.079 -4.339 10.122 1.00 97.56 102 ILE A C 1
ATOM 806 O O . ILE A 1 102 ? -14.219 -4.205 10.565 1.00 97.56 102 ILE A O 1
ATOM 810 N N . ALA A 1 103 ? -12.012 -4.015 10.855 1.00 97.94 103 ALA A N 1
ATOM 811 C CA . ALA A 1 103 ? -12.136 -3.497 12.213 1.00 97.94 103 ALA A CA 1
ATOM 812 C C . ALA A 1 103 ? -12.832 -2.126 12.248 1.00 97.94 103 ALA A C 1
ATOM 814 O O . ALA A 1 103 ? -13.587 -1.845 13.178 1.00 97.94 103 ALA A O 1
ATOM 815 N N . TRP A 1 104 ? -12.631 -1.281 11.232 1.00 97.88 104 TRP A N 1
ATOM 816 C CA . TRP A 1 104 ? -13.362 -0.022 11.103 1.00 97.88 104 TRP A CA 1
ATOM 817 C C . TRP A 1 104 ? -14.830 -0.248 10.725 1.00 97.88 104 TRP A C 1
ATOM 819 O O . TRP A 1 104 ? -15.712 0.469 11.192 1.00 97.88 104 TRP A O 1
ATOM 829 N N . GLU A 1 105 ? -15.126 -1.230 9.874 1.00 95.50 105 GLU A N 1
ATOM 830 C CA . GLU A 1 105 ? -16.483 -1.674 9.526 1.00 95.50 105 GLU A CA 1
ATOM 831 C C . GLU A 1 105 ? -17.269 -2.180 10.728 1.00 95.50 105 GLU A C 1
ATOM 833 O O . GLU A 1 105 ? -18.437 -1.834 10.864 1.00 95.50 105 GLU A O 1
ATOM 838 N N . GLN A 1 106 ? -16.601 -2.901 11.623 1.00 96.75 106 GLN A N 1
ATOM 839 C CA . GLN A 1 106 ? -17.166 -3.440 12.859 1.00 96.75 106 GLN A CA 1
ATOM 840 C C . GLN A 1 106 ? -17.141 -2.454 14.035 1.00 96.75 106 GLN A C 1
ATOM 842 O O . GLN A 1 106 ? -17.474 -2.838 15.151 1.00 96.75 106 GLN A O 1
ATOM 847 N N . GLU A 1 107 ? -16.729 -1.204 13.804 1.00 96.56 107 GLU A N 1
ATOM 848 C CA . GLU A 1 107 ? -16.642 -0.146 14.824 1.00 96.56 107 GLU A CA 1
ATOM 849 C C . GLU A 1 107 ? -15.651 -0.442 15.970 1.00 96.56 107 GLU A C 1
ATOM 851 O O . GLU A 1 107 ? -15.619 0.265 16.975 1.00 96.56 107 GLU A O 1
ATOM 856 N N . THR A 1 108 ? -14.778 -1.438 15.793 1.00 97.50 108 THR A N 1
ATOM 857 C CA . THR A 1 108 ? -13.680 -1.765 16.715 1.00 97.50 108 THR A CA 1
ATOM 858 C C . THR A 1 108 ? -12.555 -0.727 16.648 1.00 97.50 108 THR A C 1
ATOM 860 O O . THR A 1 108 ? -11.875 -0.490 17.645 1.00 97.50 108 THR A O 1
ATOM 863 N N . LEU A 1 109 ? -12.357 -0.093 15.486 1.00 97.25 109 LEU A N 1
ATOM 864 C CA . LEU A 1 109 ? -11.452 1.049 15.314 1.00 97.25 109 LEU A CA 1
ATOM 865 C C . LEU A 1 109 ? -12.233 2.330 15.028 1.00 97.25 109 LEU A C 1
ATOM 867 O O . LEU A 1 109 ? -13.129 2.355 14.178 1.00 97.25 109 LEU A O 1
ATOM 871 N N . SER A 1 110 ? -11.840 3.424 15.683 1.00 97.31 110 SER A N 1
ATOM 872 C CA . SER A 1 110 ? -12.362 4.750 15.365 1.00 97.31 110 SER A CA 1
ATOM 873 C C . SER A 1 110 ? -11.720 5.305 14.089 1.00 97.31 110 SER A C 1
ATOM 875 O O . SER A 1 110 ? -10.637 4.893 13.668 1.00 97.31 110 SER A O 1
ATOM 877 N N . SER A 1 111 ? -12.339 6.329 13.492 1.00 97.25 111 SER A N 1
ATOM 878 C CA . SER A 1 111 ? -11.728 7.040 12.359 1.00 97.25 111 SER A CA 1
ATOM 879 C C . SER A 1 111 ? -10.367 7.658 12.710 1.00 97.25 111 SER A C 1
ATOM 881 O O . SER A 1 111 ? -9.539 7.832 11.815 1.00 97.25 111 SER A O 1
ATOM 883 N N . ALA A 1 112 ? -10.134 8.009 13.980 1.00 96.25 112 ALA A N 1
ATOM 884 C CA . ALA A 1 112 ? -8.860 8.557 14.437 1.00 96.25 112 ALA A CA 1
ATOM 885 C C . ALA A 1 112 ? -7.771 7.474 14.492 1.00 96.25 112 ALA A C 1
ATOM 887 O O . ALA A 1 112 ? -6.643 7.729 14.068 1.00 96.25 112 ALA A O 1
ATOM 888 N N . ASP A 1 113 ? -8.121 6.259 14.925 1.00 96.19 113 ASP A N 1
ATOM 889 C CA . ASP A 1 113 ? -7.194 5.122 14.963 1.00 96.19 113 ASP A CA 1
ATOM 890 C C . ASP A 1 113 ? -6.777 4.713 13.551 1.00 96.19 113 ASP A C 1
ATOM 892 O O . ASP A 1 113 ? -5.586 4.588 13.261 1.00 96.19 113 ASP A O 1
ATOM 896 N N . VAL A 1 114 ? -7.750 4.600 12.638 1.00 97.88 114 VAL A N 1
ATOM 897 C CA . VAL A 1 114 ? -7.485 4.312 11.221 1.00 97.88 114 VAL A CA 1
ATOM 898 C C . VAL A 1 114 ? -6.564 5.373 10.630 1.00 97.88 114 VAL A C 1
ATOM 900 O O . VAL A 1 114 ? -5.538 5.037 10.044 1.00 97.88 114 VAL A O 1
ATOM 903 N N . LYS A 1 115 ? -6.877 6.660 10.830 1.00 96.56 115 LYS A N 1
ATOM 904 C CA . LYS A 1 115 ? -6.034 7.764 10.358 1.00 96.56 115 LYS A CA 1
ATOM 905 C C . LYS A 1 115 ? -4.597 7.637 10.876 1.00 96.56 115 LYS A C 1
ATOM 907 O O . LYS A 1 115 ? -3.665 7.731 10.083 1.00 96.56 115 LYS A O 1
ATOM 912 N N . SER A 1 116 ? -4.427 7.382 12.174 1.00 94.94 116 SER A N 1
ATOM 913 C CA . SER A 1 116 ? -3.117 7.221 12.814 1.00 94.94 116 SER A CA 1
ATOM 914 C C . SER A 1 116 ? -2.299 6.086 12.185 1.00 94.94 116 SER A C 1
ATOM 916 O O . SER A 1 116 ? -1.129 6.280 11.845 1.00 94.94 116 SER A O 1
ATOM 918 N N . ILE A 1 117 ? -2.924 4.928 11.944 1.00 96.81 117 ILE A N 1
ATOM 919 C CA . ILE A 1 117 ? -2.282 3.776 11.295 1.00 96.81 117 ILE A CA 1
ATOM 920 C C . ILE A 1 117 ? -1.843 4.125 9.866 1.00 96.81 117 ILE A C 1
ATOM 922 O O . ILE A 1 117 ? -0.701 3.855 9.488 1.00 96.81 117 ILE A O 1
ATOM 926 N N . LEU A 1 118 ? -2.710 4.763 9.075 1.00 97.38 118 LEU A N 1
ATOM 927 C CA . LEU A 1 118 ? -2.386 5.158 7.698 1.00 97.38 118 LEU A CA 1
ATOM 928 C C . LEU A 1 118 ? -1.274 6.210 7.647 1.00 97.38 118 LEU A C 1
ATOM 930 O O . LEU A 1 118 ? -0.379 6.119 6.804 1.00 97.38 118 LEU A O 1
ATOM 934 N N . ASP A 1 119 ? -1.277 7.163 8.579 1.00 94.12 119 ASP A N 1
ATOM 935 C CA . ASP A 1 119 ? -0.204 8.148 8.703 1.00 94.12 119 ASP A CA 1
ATOM 936 C C . ASP A 1 119 ? 1.119 7.479 9.096 1.00 94.12 119 ASP A C 1
ATOM 93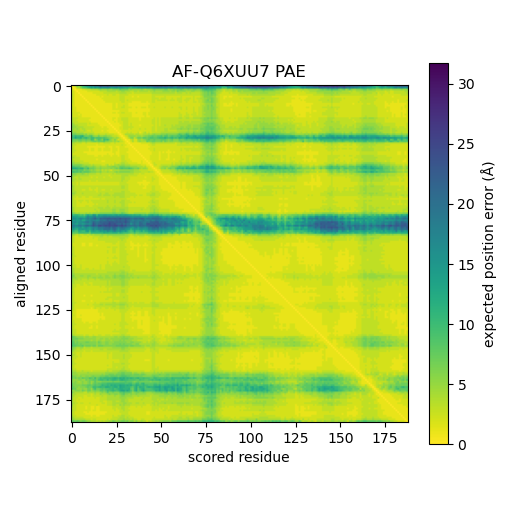8 O O . ASP A 1 119 ? 2.163 7.829 8.547 1.00 94.12 119 ASP A O 1
ATOM 942 N N . ASN A 1 120 ? 1.093 6.460 9.963 1.00 93.25 120 ASN A N 1
ATOM 943 C CA . ASN A 1 120 ? 2.277 5.665 10.302 1.00 93.25 120 ASN A CA 1
ATOM 944 C C . ASN A 1 120 ? 2.816 4.881 9.090 1.00 93.25 120 ASN A C 1
ATOM 946 O O . ASN A 1 120 ? 4.032 4.792 8.917 1.00 93.25 120 ASN A O 1
ATOM 950 N N . ILE A 1 121 ? 1.945 4.355 8.221 1.00 95.19 121 ILE A N 1
ATOM 951 C CA . ILE A 1 121 ? 2.355 3.724 6.954 1.00 95.19 121 ILE A CA 1
ATOM 952 C C . ILE A 1 121 ? 3.022 4.763 6.044 1.00 95.19 121 ILE A C 1
ATOM 954 O O . ILE A 1 121 ? 4.137 4.538 5.565 1.00 95.19 121 ILE A O 1
ATOM 958 N N . LYS A 1 122 ? 2.372 5.917 5.838 1.00 93.25 122 LYS A N 1
ATOM 959 C CA . LYS A 1 122 ? 2.860 6.981 4.948 1.00 93.25 122 LYS A CA 1
ATOM 960 C C . LYS A 1 122 ? 4.183 7.580 5.419 1.00 93.25 122 LYS A C 1
ATOM 962 O O . LYS A 1 122 ? 5.059 7.840 4.599 1.00 93.25 122 LYS A O 1
ATOM 967 N N . ARG A 1 123 ? 4.352 7.766 6.733 1.00 89.06 123 ARG A N 1
ATOM 968 C CA . ARG A 1 123 ? 5.584 8.300 7.332 1.00 89.06 123 ARG A CA 1
ATOM 969 C C . ARG A 1 123 ? 6.775 7.355 7.203 1.00 89.06 123 ARG A C 1
ATOM 971 O O . ARG A 1 123 ? 7.903 7.834 7.156 1.00 89.06 123 ARG A O 1
ATOM 978 N N . ARG A 1 124 ? 6.551 6.038 7.104 1.00 90.00 124 ARG A N 1
ATOM 979 C CA . ARG A 1 124 ? 7.637 5.077 6.862 1.00 90.00 124 ARG A CA 1
ATOM 980 C C . ARG A 1 124 ? 8.199 5.235 5.455 1.00 90.00 124 ARG A C 1
ATOM 982 O O . ARG A 1 124 ? 9.380 5.538 5.325 1.00 90.00 124 ARG A O 1
ATOM 989 N N . LEU A 1 125 ? 7.378 5.028 4.422 1.00 92.75 125 LEU A N 1
ATOM 990 C CA . LEU A 1 125 ? 7.768 5.147 3.012 1.00 92.75 125 LEU A CA 1
ATOM 991 C C . LEU A 1 125 ? 6.546 5.448 2.129 1.00 92.75 125 LEU A C 1
ATOM 993 O O . LEU A 1 125 ? 5.455 4.925 2.358 1.00 92.75 125 LEU A O 1
ATOM 997 N N . PHE A 1 126 ? 6.719 6.225 1.058 1.00 95.88 126 PHE A N 1
ATOM 998 C CA . PHE A 1 126 ? 5.614 6.511 0.136 1.00 95.88 126 PHE A CA 1
ATOM 999 C C . PHE A 1 126 ? 5.300 5.320 -0.783 1.00 95.88 126 PHE A C 1
ATOM 1001 O O . PHE A 1 126 ? 4.150 5.129 -1.172 1.00 95.88 126 PHE A O 1
ATOM 1008 N N . SER A 1 127 ? 6.280 4.461 -1.067 1.00 97.12 127 SER A N 1
ATOM 1009 C CA . SER A 1 127 ? 6.104 3.153 -1.716 1.00 97.12 127 SER A CA 1
ATOM 1010 C C . SER A 1 127 ? 5.159 2.243 -0.934 1.00 97.12 127 SER A C 1
ATOM 1012 O O . SER A 1 127 ? 4.371 1.519 -1.539 1.00 97.12 127 SER A O 1
ATOM 1014 N N . PHE A 1 128 ? 5.144 2.334 0.399 1.00 97.56 128 PHE A N 1
ATOM 1015 C CA . PHE A 1 128 ? 4.166 1.618 1.219 1.00 97.56 128 PHE A CA 1
ATOM 1016 C C . PHE A 1 128 ? 2.750 2.146 1.003 1.00 97.56 128 PHE A C 1
ATOM 1018 O O . PHE A 1 128 ? 1.815 1.360 0.883 1.00 97.56 128 PHE A O 1
ATOM 1025 N N . SER A 1 129 ? 2.588 3.464 0.864 1.00 97.75 129 SER A N 1
ATOM 1026 C CA . SER A 1 129 ? 1.286 4.057 0.521 1.00 97.75 129 SER A CA 1
ATOM 1027 C C . SER A 1 129 ? 0.797 3.590 -0.855 1.00 97.75 129 SER A C 1
ATOM 1029 O O . SER A 1 129 ? -0.388 3.309 -1.024 1.00 97.75 129 SER A O 1
ATOM 1031 N N . VAL A 1 130 ? 1.707 3.438 -1.825 1.00 98.12 130 VAL A N 1
ATOM 1032 C CA . VAL A 1 130 ? 1.403 2.864 -3.148 1.00 98.12 130 VAL A CA 1
ATOM 1033 C C . VAL A 1 130 ? 0.979 1.394 -3.036 1.00 98.12 130 VAL A C 1
ATOM 1035 O O . VAL A 1 130 ? -0.042 1.015 -3.605 1.00 98.12 130 VAL A O 1
ATOM 1038 N N . CYS A 1 131 ? 1.699 0.576 -2.261 1.00 98.06 131 CYS A N 1
ATOM 1039 C CA . CYS A 1 131 ? 1.345 -0.832 -2.039 1.00 98.06 131 CYS A CA 1
ATOM 1040 C C . CYS A 1 131 ? -0.029 -0.988 -1.375 1.00 98.06 131 CYS A C 1
ATOM 1042 O O . CYS A 1 131 ? -0.862 -1.757 -1.853 1.00 98.06 131 CYS A O 1
ATOM 1044 N N . ALA A 1 132 ? -0.281 -0.213 -0.319 1.00 97.94 132 ALA A N 1
ATOM 1045 C CA . ALA A 1 132 ? -1.558 -0.186 0.384 1.00 97.94 132 ALA A CA 1
ATOM 1046 C C . ALA A 1 132 ? -2.713 0.239 -0.537 1.00 97.94 132 ALA A C 1
ATOM 1048 O O . ALA A 1 132 ? -3.755 -0.414 -0.573 1.00 97.94 132 ALA A O 1
ATOM 1049 N N . THR A 1 133 ? -2.512 1.301 -1.323 1.00 97.69 133 THR A N 1
ATOM 1050 C CA . THR A 1 133 ? -3.510 1.793 -2.285 1.00 97.69 133 THR A CA 1
ATOM 1051 C C . THR A 1 133 ? -3.850 0.736 -3.326 1.00 97.69 133 THR A C 1
ATOM 1053 O O . THR A 1 133 ? -5.023 0.552 -3.627 1.00 97.69 133 THR A O 1
ATOM 1056 N N . SER A 1 134 ? -2.856 0.015 -3.851 1.00 97.25 134 SER A N 1
ATOM 1057 C CA . SER A 1 134 ? -3.097 -0.997 -4.881 1.00 97.25 134 SER A CA 1
ATOM 1058 C C . SER A 1 134 ? -4.091 -2.068 -4.422 1.00 97.25 134 SER A C 1
ATOM 1060 O O . SER A 1 134 ? -5.010 -2.426 -5.160 1.00 97.25 134 SER A O 1
ATOM 1062 N N . PHE A 1 135 ? -3.967 -2.521 -3.170 1.00 98.19 135 PHE A N 1
ATOM 1063 C CA . PHE A 1 135 ? -4.947 -3.420 -2.567 1.00 98.19 135 PHE A CA 1
ATOM 1064 C C . PHE A 1 135 ? -6.318 -2.757 -2.396 1.00 98.19 135 PHE A C 1
ATOM 1066 O O . PHE A 1 135 ? -7.318 -3.360 -2.773 1.00 98.19 135 PHE A O 1
ATOM 1073 N N . LEU A 1 136 ? -6.384 -1.530 -1.866 1.00 98.00 136 LEU A N 1
ATOM 1074 C CA . LEU A 1 136 ? -7.656 -0.822 -1.666 1.00 98.00 136 LEU A CA 1
ATOM 1075 C C . LEU A 1 136 ? -8.415 -0.625 -2.986 1.00 98.00 136 LEU A C 1
ATOM 1077 O O . LEU A 1 136 ? -9.624 -0.839 -3.026 1.00 98.00 136 LEU A O 1
ATOM 1081 N N . CYS A 1 137 ? -7.713 -0.300 -4.075 1.00 96.50 137 CYS A N 1
ATOM 1082 C CA . CYS A 1 137 ? -8.302 -0.224 -5.409 1.00 96.50 137 CYS A CA 1
ATOM 1083 C C . CYS A 1 137 ? -8.871 -1.581 -5.837 1.00 96.50 137 CYS A C 1
ATOM 1085 O O . CYS A 1 137 ? -10.045 -1.661 -6.185 1.00 96.50 137 CYS A O 1
ATOM 1087 N N . ALA A 1 138 ? -8.090 -2.664 -5.749 1.00 96.75 138 ALA A N 1
ATOM 1088 C CA . ALA A 1 138 ? -8.573 -4.012 -6.064 1.00 96.75 138 ALA A CA 1
ATOM 1089 C C . ALA A 1 138 ? -9.780 -4.428 -5.199 1.00 96.75 138 ALA A C 1
ATOM 1091 O O . ALA A 1 138 ? -10.736 -5.014 -5.705 1.00 96.75 138 ALA A O 1
ATOM 1092 N N . TYR A 1 139 ? -9.762 -4.089 -3.908 1.00 97.00 139 TYR A N 1
ATOM 1093 C CA . TYR A 1 139 ? -10.852 -4.344 -2.971 1.00 97.00 139 TYR A CA 1
ATOM 1094 C C . TYR A 1 139 ? -12.138 -3.627 -3.388 1.00 97.00 139 TYR A C 1
ATOM 1096 O O . TYR A 1 139 ? -13.193 -4.259 -3.456 1.00 97.00 139 TYR A O 1
ATOM 1104 N N . MET A 1 140 ? -12.048 -2.343 -3.744 1.00 95.94 140 MET A N 1
ATOM 1105 C CA . MET A 1 140 ? -13.192 -1.533 -4.169 1.00 95.94 140 MET A CA 1
ATOM 1106 C C . MET A 1 140 ? -13.924 -2.108 -5.391 1.00 95.94 140 MET A C 1
ATOM 1108 O O . MET A 1 140 ? -15.145 -2.027 -5.451 1.00 95.94 140 MET A O 1
ATOM 1112 N N . TYR A 1 141 ? -13.220 -2.754 -6.326 1.00 91.19 141 TYR A N 1
ATOM 1113 C CA . TYR A 1 141 ? -13.856 -3.429 -7.470 1.00 91.19 141 TYR A CA 1
ATOM 1114 C C . TYR A 1 141 ? -14.621 -4.712 -7.094 1.00 91.19 141 TYR A C 1
ATOM 1116 O O . TYR A 1 141 ? -15.350 -5.254 -7.923 1.00 91.19 141 TYR A O 1
ATOM 1124 N N . SER A 1 142 ? -14.451 -5.222 -5.870 1.00 92.31 142 SER A N 1
ATOM 1125 C CA . SER A 1 142 ? -15.055 -6.480 -5.407 1.00 92.31 142 SER A CA 1
ATOM 1126 C C . SER A 1 142 ? -16.238 -6.312 -4.449 1.00 92.31 142 SER A C 1
ATOM 1128 O O . SER A 1 142 ? -16.913 -7.299 -4.149 1.00 92.31 142 SER A O 1
ATOM 1130 N N . VAL A 1 143 ? -16.489 -5.092 -3.968 1.00 93.81 143 VAL A N 1
ATOM 1131 C CA . VAL A 1 143 ? -17.525 -4.786 -2.968 1.00 93.81 143 VAL A CA 1
ATOM 1132 C C . VAL A 1 143 ? -18.674 -3.974 -3.558 1.00 93.81 143 VAL A C 1
ATOM 1134 O O . VAL A 1 143 ? -18.610 -3.501 -4.693 1.00 93.81 143 VAL A O 1
ATOM 1137 N N . ARG A 1 144 ? -19.764 -3.825 -2.798 1.00 94.31 144 ARG A N 1
ATOM 1138 C CA . ARG A 1 144 ? -20.921 -3.023 -3.216 1.00 94.31 144 ARG A CA 1
ATOM 1139 C C . ARG A 1 144 ? -20.619 -1.535 -3.098 1.00 94.31 144 ARG A C 1
ATOM 1141 O O . ARG A 1 144 ? -19.806 -1.112 -2.284 1.00 94.31 144 ARG A O 1
ATOM 1148 N N . GLU A 1 145 ? -21.364 -0.721 -3.841 1.00 92.94 145 GLU A N 1
ATOM 1149 C CA . GLU A 1 145 ? -21.224 0.742 -3.825 1.00 92.94 145 GLU A CA 1
ATOM 1150 C C . GLU A 1 145 ? -21.350 1.342 -2.412 1.00 92.94 145 GLU A C 1
ATOM 1152 O O . GLU A 1 145 ? -20.595 2.235 -2.033 1.00 92.94 145 GLU A O 1
ATOM 1157 N N . THR A 1 146 ? -22.239 0.784 -1.586 1.00 92.69 146 THR A N 1
ATOM 1158 C CA . THR A 1 146 ? -22.439 1.190 -0.185 1.00 92.69 146 THR A CA 1
ATOM 1159 C C . THR A 1 146 ? -21.223 0.939 0.711 1.00 92.69 146 THR A C 1
ATOM 1161 O O . THR A 1 146 ? -21.111 1.550 1.770 1.00 92.69 146 THR A O 1
ATOM 1164 N N . GLU A 1 147 ? -20.319 0.047 0.303 1.00 92.94 147 GLU A N 1
ATOM 1165 C CA . GLU A 1 147 ? -19.117 -0.357 1.043 1.00 92.94 147 GLU A CA 1
ATOM 1166 C C . GLU A 1 147 ? -17.878 0.452 0.592 1.00 92.94 147 GLU A C 1
ATOM 1168 O O . GLU A 1 147 ? -16.823 0.377 1.215 1.00 92.94 147 GLU A O 1
ATOM 1173 N N . LEU A 1 148 ? -17.991 1.297 -0.447 1.00 96.56 148 LEU A N 1
ATOM 1174 C CA . LEU A 1 148 ? -16.854 2.030 -1.028 1.00 96.56 148 LEU A CA 1
ATOM 1175 C C . LEU A 1 148 ? -16.339 3.193 -0.173 1.00 96.56 148 LEU A C 1
ATOM 1177 O O . LEU A 1 148 ? -15.189 3.606 -0.329 1.00 96.56 148 LEU A O 1
ATOM 1181 N N . LEU A 1 149 ? -17.161 3.748 0.719 1.00 97.38 149 LEU A N 1
ATOM 1182 C CA . LEU A 1 149 ? -16.829 4.991 1.422 1.00 97.38 149 LEU A CA 1
ATOM 1183 C C . LEU A 1 149 ? -15.571 4.862 2.297 1.00 97.38 149 LEU A C 1
ATOM 1185 O O . LEU A 1 149 ? -14.701 5.733 2.267 1.00 97.38 149 LEU A O 1
ATOM 1189 N N . LYS A 1 150 ? -15.455 3.778 3.071 1.00 98.19 150 LYS A N 1
ATOM 1190 C CA . LYS A 1 150 ? -14.305 3.538 3.956 1.00 98.19 150 LYS A CA 1
ATOM 1191 C C . LYS A 1 150 ? -12.995 3.322 3.183 1.00 98.19 150 LYS A C 1
ATOM 1193 O O . LYS A 1 150 ? -12.062 4.082 3.451 1.0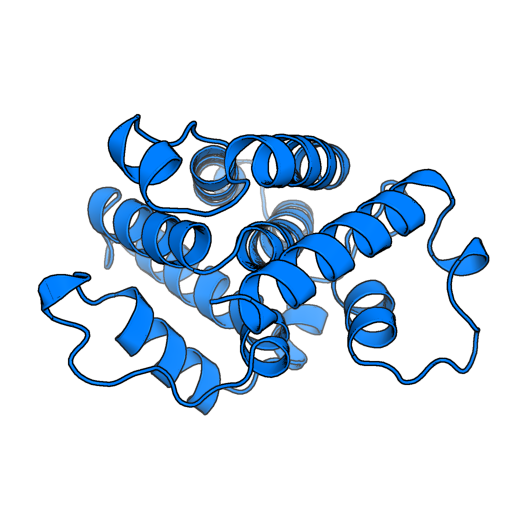0 98.19 150 LYS A O 1
ATOM 1198 N N . PRO A 1 151 ? -12.890 2.406 2.198 1.00 97.94 151 PRO A N 1
ATOM 1199 C CA . PRO A 1 151 ? -11.655 2.256 1.428 1.00 97.94 151 PRO A CA 1
ATOM 1200 C C . PRO A 1 151 ? -11.294 3.529 0.643 1.00 97.94 151 PRO A C 1
ATOM 1202 O O . PRO A 1 151 ? -10.119 3.898 0.605 1.00 97.94 151 PRO A O 1
ATOM 1205 N N . LEU A 1 152 ? -12.276 4.277 0.117 1.00 97.69 152 LEU A N 1
ATOM 1206 C CA . LEU A 1 152 ? -12.032 5.591 -0.496 1.00 97.69 152 LEU A CA 1
ATOM 1207 C C . LEU A 1 152 ? -11.394 6.579 0.484 1.00 97.69 152 LEU A C 1
ATOM 1209 O O . LEU A 1 152 ? -10.406 7.229 0.138 1.00 97.69 152 LEU A O 1
ATOM 1213 N N . ASN A 1 153 ? -11.921 6.678 1.707 1.00 98.31 153 ASN A N 1
ATOM 1214 C CA . ASN A 1 153 ? -11.368 7.551 2.743 1.00 98.31 153 ASN A CA 1
ATOM 1215 C C . ASN A 1 153 ? -9.930 7.163 3.113 1.00 98.31 153 ASN A C 1
ATOM 1217 O O . ASN A 1 153 ? -9.093 8.044 3.312 1.00 98.31 153 ASN A O 1
ATOM 1221 N N . MET A 1 154 ? -9.612 5.865 3.145 1.00 98.56 154 MET A N 1
ATOM 1222 C CA . MET A 1 154 ? -8.244 5.396 3.385 1.00 98.56 154 MET A CA 1
ATOM 1223 C C . MET A 1 154 ? -7.291 5.839 2.264 1.00 98.56 154 MET A C 1
ATOM 1225 O O . MET A 1 154 ? -6.204 6.341 2.549 1.00 98.56 154 MET A O 1
ATOM 1229 N N . ILE A 1 155 ? -7.711 5.750 0.994 1.00 98.19 155 ILE A N 1
ATOM 1230 C CA . ILE A 1 155 ? -6.912 6.260 -0.134 1.00 98.19 155 ILE A CA 1
ATOM 1231 C C . ILE A 1 155 ? -6.737 7.784 -0.043 1.00 98.19 155 ILE A C 1
ATOM 1233 O O . ILE A 1 155 ? -5.633 8.292 -0.248 1.00 98.19 155 ILE A O 1
ATOM 1237 N N . GLN A 1 156 ? -7.792 8.532 0.306 1.00 97.88 156 GLN A N 1
ATOM 1238 C CA . GLN A 1 156 ? -7.675 9.984 0.489 1.00 97.88 156 GLN A CA 1
ATOM 1239 C C . GLN A 1 156 ? -6.694 10.348 1.607 1.00 97.88 156 GLN A C 1
ATOM 1241 O O . GLN A 1 156 ? -5.974 11.336 1.478 1.00 97.88 156 GLN A O 1
ATOM 1246 N N . GLN A 1 157 ? -6.592 9.538 2.665 1.00 97.75 157 GLN A N 1
ATOM 1247 C CA . GLN A 1 157 ? -5.612 9.771 3.724 1.00 97.75 157 GLN A CA 1
ATOM 1248 C C . GLN A 1 157 ? -4.163 9.613 3.228 1.00 97.75 157 GLN A C 1
ATOM 1250 O O . GLN A 1 157 ? -3.294 10.401 3.613 1.00 97.75 157 GLN A O 1
ATOM 1255 N N . PHE A 1 158 ? -3.894 8.676 2.311 1.00 97.12 158 PHE A N 1
ATOM 1256 C CA . PHE A 1 158 ? -2.581 8.567 1.660 1.00 97.12 158 PHE A CA 1
ATOM 1257 C C . PHE A 1 158 ? -2.263 9.752 0.739 1.00 97.12 158 PHE A C 1
ATOM 1259 O O . PHE A 1 158 ? -1.101 10.140 0.621 1.00 97.12 158 PHE A O 1
ATOM 1266 N N . LEU A 1 159 ? -3.285 10.360 0.134 1.00 96.75 159 LEU A N 1
ATOM 1267 C CA . LEU A 1 159 ? -3.161 11.552 -0.714 1.00 96.75 159 LEU A CA 1
ATOM 1268 C C . LEU A 1 159 ? -3.157 12.872 0.073 1.00 96.75 159 LEU A C 1
ATOM 1270 O O . LEU A 1 159 ? -2.915 13.934 -0.507 1.00 96.75 159 LEU A O 1
ATOM 1274 N N . ALA A 1 160 ? -3.441 12.832 1.377 1.00 94.94 160 ALA A N 1
ATOM 1275 C CA . ALA A 1 160 ? -3.476 14.025 2.208 1.00 94.94 160 ALA A CA 1
ATOM 1276 C C . ALA A 1 160 ? -2.081 14.672 2.271 1.00 94.94 160 ALA A C 1
ATOM 1278 O O . ALA A 1 160 ? -1.087 13.957 2.430 1.00 94.94 160 ALA A O 1
ATOM 1279 N N . PRO A 1 161 ? -1.967 16.007 2.171 1.00 90.44 161 PRO A N 1
ATOM 1280 C CA . PRO A 1 161 ? -0.680 16.687 2.266 1.00 90.44 161 PRO A CA 1
ATOM 1281 C C . PRO A 1 161 ? -0.011 16.421 3.620 1.00 90.44 161 PRO A C 1
ATOM 1283 O O . PRO A 1 161 ? -0.684 16.267 4.639 1.00 90.44 161 PRO A O 1
ATOM 1286 N N . LEU A 1 162 ? 1.320 16.364 3.617 1.00 87.88 162 LEU A N 1
ATOM 1287 C CA . LEU A 1 162 ? 2.112 16.348 4.845 1.00 87.88 162 LEU A CA 1
ATOM 1288 C C . LEU A 1 162 ? 2.114 17.732 5.503 1.00 87.88 162 LEU A C 1
ATOM 1290 O O . LEU A 1 162 ? 2.062 18.760 4.822 1.00 87.88 162 LEU A O 1
ATOM 1294 N N . THR A 1 163 ? 2.212 17.750 6.827 1.00 87.81 163 THR A N 1
ATOM 1295 C CA . THR A 1 163 ? 2.463 18.969 7.602 1.00 87.81 163 THR A CA 1
ATOM 1296 C C . THR A 1 163 ? 3.859 19.530 7.304 1.00 87.81 163 THR A C 1
ATOM 1298 O O . THR A 1 163 ? 4.741 18.836 6.795 1.00 87.81 163 THR A O 1
ATOM 1301 N N . SER A 1 164 ? 4.090 20.807 7.631 1.00 84.19 164 SER A N 1
ATOM 1302 C CA . SER A 1 164 ? 5.402 21.435 7.404 1.00 84.19 164 SER A CA 1
ATOM 1303 C C . SER A 1 164 ? 6.534 20.733 8.162 1.00 84.19 164 SER A C 1
ATOM 1305 O O . SER A 1 164 ? 7.658 20.702 7.669 1.00 84.19 164 SER A O 1
ATOM 1307 N N . GLU A 1 165 ? 6.238 20.167 9.333 1.00 83.88 165 GLU A N 1
ATOM 1308 C CA . GLU A 1 165 ? 7.188 19.427 10.169 1.00 83.88 165 GLU A CA 1
ATOM 1309 C C . GLU A 1 165 ? 7.554 18.066 9.553 1.00 83.88 165 GLU A C 1
ATOM 1311 O O . GLU A 1 165 ? 8.729 17.695 9.465 1.00 83.88 165 GLU A O 1
ATOM 1316 N N . GLU A 1 166 ? 6.562 17.343 9.032 1.00 83.75 166 GLU A N 1
ATOM 1317 C CA . GLU A 1 166 ? 6.771 16.081 8.309 1.00 83.75 166 GLU A CA 1
ATOM 1318 C C . GLU A 1 166 ? 7.557 16.288 7.004 1.00 83.75 166 GLU A C 1
ATOM 1320 O O . GLU A 1 166 ? 8.376 15.454 6.622 1.00 83.75 166 GLU A O 1
ATOM 1325 N N . LEU A 1 167 ? 7.349 17.421 6.326 1.00 83.31 167 LEU A N 1
ATOM 1326 C CA . LEU A 1 167 ? 8.103 17.775 5.123 1.00 83.31 167 LEU A CA 1
ATOM 1327 C C . LEU A 1 167 ? 9.573 18.092 5.413 1.00 83.31 167 LEU A C 1
ATOM 1329 O O . LEU A 1 167 ? 10.421 17.804 4.572 1.00 83.31 167 LEU A O 1
ATOM 1333 N N . SER A 1 168 ? 9.883 18.701 6.561 1.00 81.00 168 SER A N 1
ATOM 1334 C CA . SER A 1 168 ? 11.262 19.053 6.928 1.00 81.00 168 SER A CA 1
ATOM 1335 C C . SER A 1 168 ? 12.050 17.891 7.533 1.00 81.00 168 SER A C 1
ATOM 1337 O O . SER A 1 168 ? 13.276 17.908 7.505 1.00 81.00 168 SER A O 1
ATOM 1339 N N . SER A 1 169 ? 11.362 16.893 8.090 1.00 79.81 169 SER A N 1
ATOM 1340 C CA . SER A 1 169 ? 11.978 15.733 8.751 1.00 79.81 169 SER A CA 1
ATOM 1341 C C . SER A 1 169 ? 12.363 14.605 7.788 1.00 79.81 169 SER A C 1
ATOM 1343 O O . SER A 1 169 ? 13.168 13.746 8.148 1.00 79.81 169 SER A O 1
ATOM 1345 N N . GLN A 1 170 ? 11.832 14.601 6.562 1.00 80.06 170 GLN A N 1
ATOM 1346 C CA . GLN A 1 170 ? 12.093 13.564 5.565 1.00 80.06 170 GLN A CA 1
ATOM 1347 C C . GLN A 1 170 ? 12.863 14.101 4.352 1.00 80.06 170 GLN A C 1
ATOM 1349 O O . GLN A 1 170 ? 12.457 15.064 3.703 1.00 80.06 170 GLN A O 1
ATOM 1354 N N . GLU A 1 171 ? 13.951 13.422 3.982 1.00 80.62 171 GLU A N 1
ATOM 1355 C CA . GLU A 1 171 ? 14.713 13.744 2.770 1.00 80.62 171 GLU A CA 1
ATOM 1356 C C . GLU A 1 171 ? 13.847 13.608 1.507 1.00 80.62 171 GLU A C 1
ATOM 1358 O O . GLU A 1 171 ? 13.174 12.587 1.299 1.00 80.62 171 GLU A O 1
ATOM 1363 N N . TYR A 1 172 ? 13.903 14.636 0.651 1.00 85.88 172 TYR A N 1
ATOM 1364 C CA . TYR A 1 172 ? 13.215 14.708 -0.645 1.00 85.88 172 TYR A CA 1
ATOM 1365 C C . TYR A 1 172 ? 11.710 14.400 -0.569 1.00 85.88 172 TYR A C 1
ATOM 1367 O O . TYR A 1 172 ? 11.127 13.814 -1.485 1.00 85.88 172 TYR A O 1
ATOM 1375 N N . ALA A 1 173 ? 11.065 14.739 0.555 1.00 88.19 173 ALA A N 1
ATOM 1376 C CA . ALA A 1 173 ? 9.662 14.412 0.796 1.00 88.19 173 ALA A CA 1
ATOM 1377 C C . ALA A 1 173 ? 8.741 14.977 -0.293 1.00 88.19 173 ALA A C 1
ATOM 1379 O O . ALA A 1 173 ? 7.819 14.298 -0.738 1.00 88.19 173 ALA A O 1
ATOM 1380 N N . LYS A 1 174 ? 9.015 16.200 -0.762 1.00 89.38 174 LYS A N 1
ATOM 1381 C CA . LYS A 1 174 ? 8.220 16.865 -1.803 1.00 89.38 174 LYS A CA 1
ATOM 1382 C C . LYS A 1 174 ? 8.309 16.131 -3.137 1.00 89.38 174 LYS A C 1
ATOM 1384 O O . LYS A 1 174 ? 7.282 15.878 -3.757 1.00 89.38 174 LYS A O 1
ATOM 1389 N N . GLU A 1 175 ? 9.512 15.762 -3.560 1.00 91.12 175 GLU A N 1
ATOM 1390 C CA . GLU A 1 175 ? 9.767 15.050 -4.811 1.00 91.12 175 GLU A CA 1
ATOM 1391 C C . GLU A 1 175 ? 9.169 13.640 -4.770 1.00 91.12 175 GLU A C 1
ATOM 1393 O O . GLU A 1 175 ? 8.527 13.199 -5.723 1.00 91.12 175 GLU A O 1
ATOM 1398 N N . ARG A 1 176 ? 9.313 12.943 -3.638 1.00 92.81 176 ARG A N 1
ATOM 1399 C CA . ARG A 1 176 ? 8.749 11.601 -3.451 1.00 92.81 176 ARG A CA 1
ATOM 1400 C C . ARG A 1 176 ? 7.217 11.621 -3.424 1.00 92.81 176 ARG A C 1
ATOM 1402 O O . ARG A 1 176 ? 6.598 10.755 -4.040 1.00 92.81 176 ARG A O 1
ATOM 1409 N N . LEU A 1 177 ? 6.601 12.628 -2.799 1.00 92.62 177 LEU A N 1
ATOM 1410 C CA . LEU A 1 177 ? 5.152 12.866 -2.875 1.00 92.62 177 LEU A CA 1
ATOM 1411 C C . LEU A 1 177 ? 4.694 13.185 -4.302 1.00 92.62 177 LEU A C 1
ATOM 1413 O O . LEU A 1 177 ? 3.683 12.656 -4.765 1.00 92.62 177 LEU A O 1
ATOM 1417 N N . ALA A 1 178 ? 5.451 14.021 -5.018 1.00 92.56 178 ALA A N 1
ATOM 1418 C CA . ALA A 1 178 ? 5.156 14.369 -6.404 1.00 92.56 178 ALA A CA 1
ATOM 1419 C C . ALA A 1 178 ? 5.184 13.144 -7.335 1.00 92.56 178 ALA A C 1
ATOM 1421 O O . ALA A 1 178 ? 4.461 13.127 -8.329 1.00 92.56 178 ALA A O 1
ATOM 1422 N N . LEU A 1 179 ? 5.963 12.107 -7.001 1.00 94.06 179 LEU A N 1
ATOM 1423 C CA . LEU A 1 179 ? 5.940 10.816 -7.692 1.00 94.06 179 LEU A CA 1
ATOM 1424 C C . LEU A 1 179 ? 4.7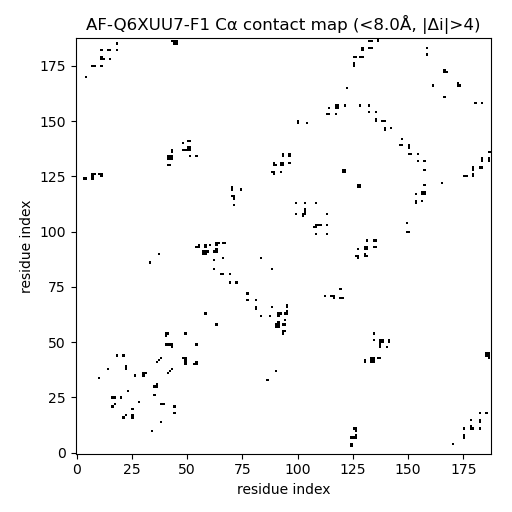94 9.907 -7.225 1.00 94.06 179 LEU A C 1
ATOM 1426 O O . LEU A 1 179 ? 4.135 9.289 -8.058 1.00 94.06 179 LEU A O 1
ATOM 1430 N N . SER A 1 180 ? 4.540 9.807 -5.917 1.00 96.56 180 SER A N 1
ATOM 1431 C CA . SER A 1 180 ? 3.567 8.850 -5.373 1.00 96.56 180 SER A CA 1
ATOM 1432 C C . SER A 1 180 ? 2.111 9.226 -5.660 1.00 96.56 180 SER A C 1
ATOM 1434 O O . SER A 1 180 ? 1.295 8.346 -5.934 1.00 96.56 180 SER A O 1
ATOM 1436 N N . TYR A 1 181 ? 1.768 10.517 -5.659 1.00 96.75 181 TYR A N 1
ATOM 1437 C CA . TYR A 1 181 ? 0.388 10.965 -5.870 1.00 96.75 181 TYR A CA 1
ATOM 1438 C C . TYR A 1 181 ? -0.158 10.609 -7.257 1.00 96.75 181 TYR A C 1
ATOM 1440 O O . TYR A 1 181 ? -1.234 10.009 -7.317 1.00 96.75 181 TYR A O 1
ATOM 1448 N N . PRO A 1 182 ? 0.541 10.900 -8.373 1.00 96.56 182 PRO A N 1
ATOM 1449 C CA . PRO A 1 182 ? 0.103 10.448 -9.690 1.00 96.56 182 PRO A CA 1
ATOM 1450 C C . PRO A 1 182 ? -0.046 8.930 -9.773 1.00 96.56 182 PRO A C 1
ATOM 1452 O O . PRO A 1 182 ? -0.966 8.456 -10.436 1.00 96.56 182 PRO A O 1
ATOM 1455 N N . ILE A 1 183 ? 0.823 8.179 -9.085 1.00 97.19 183 ILE A N 1
ATOM 1456 C CA . ILE A 1 183 ? 0.762 6.718 -9.079 1.00 97.19 183 ILE A CA 1
ATOM 1457 C C . ILE A 1 183 ? -0.535 6.231 -8.446 1.00 97.19 183 ILE A C 1
ATOM 1459 O O . ILE A 1 183 ? -1.279 5.479 -9.074 1.00 97.19 183 ILE A O 1
ATOM 1463 N N . ILE A 1 184 ? -0.832 6.711 -7.237 1.00 96.69 184 ILE A N 1
ATOM 1464 C CA . ILE A 1 184 ? -2.064 6.390 -6.510 1.00 96.69 184 ILE A CA 1
ATOM 1465 C C . ILE A 1 184 ? -3.290 6.767 -7.348 1.00 96.69 184 ILE A C 1
ATOM 1467 O O . ILE A 1 184 ? -4.189 5.952 -7.525 1.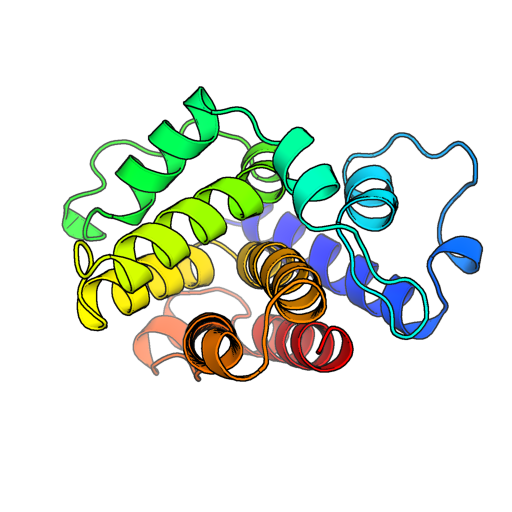00 96.69 184 ILE A O 1
ATOM 1471 N N . ARG A 1 185 ? -3.303 7.971 -7.932 1.00 95.50 185 ARG A N 1
ATOM 1472 C CA . ARG A 1 185 ? -4.425 8.457 -8.752 1.00 95.50 185 ARG A CA 1
ATOM 1473 C C . ARG A 1 185 ? -4.672 7.616 -10.002 1.00 95.50 185 ARG A C 1
ATOM 1475 O O . ARG A 1 185 ? -5.818 7.481 -10.398 1.00 95.50 185 ARG A O 1
ATOM 1482 N N . LYS A 1 186 ? -3.626 7.067 -10.626 1.00 94.12 186 LYS A N 1
ATOM 1483 C CA . LYS A 1 186 ? -3.749 6.201 -11.811 1.00 94.12 186 LYS A CA 1
ATOM 1484 C C . LYS A 1 186 ? -4.265 4.790 -11.492 1.00 94.12 186 LYS A C 1
ATOM 1486 O O . LYS A 1 186 ? -4.663 4.096 -12.422 1.00 94.12 186 LYS A O 1
ATOM 1491 N N . MET A 1 187 ? -4.208 4.354 -10.229 1.00 92.88 187 MET A N 1
ATOM 1492 C CA . MET A 1 187 ? -4.731 3.048 -9.794 1.00 92.88 187 MET A CA 1
ATOM 1493 C C . MET A 1 187 ? -6.224 3.075 -9.451 1.00 92.88 187 MET A C 1
ATOM 1495 O O . MET A 1 187 ? -6.831 2.009 -9.375 1.00 92.88 187 MET A O 1
ATOM 1499 N N . GLN A 1 188 ? -6.785 4.256 -9.169 1.00 87.31 188 GLN A N 1
ATOM 1500 C CA . GLN A 1 188 ? -8.216 4.443 -8.906 1.00 87.31 188 GLN A CA 1
ATOM 1501 C C . GLN A 1 188 ? -9.005 4.309 -10.211 1.00 87.31 188 GLN A C 1
ATOM 1503 O O . GLN A 1 188 ? -9.955 3.496 -10.227 1.00 87.31 188 GLN A O 1
#

Foldseek 3Di:
DVVLVVVQVVLLVLLLVCQVPNLVVSDDPPDDDLSNVCCVAQAAHPPDAHALVSLQVQADPVLLVLLLVQLQDDPVPNPDDRPDDPSNLLSHLSVNLVVLLVCVVVVVDDPVSLLSSLVSQLLSHLSSLLSNLSSLLSVCVVDDPVSNPSSVVSNVSSLDDDDPVSVVVDPPSVVSSVSSNVSSVSND

Radius of gyration: 15.71 Å; Cα contacts (8 Å, |Δi|>4): 187; chains: 1; bounding box: 43×36×44 Å

Mean predicted aligned error: 3.99 Å